Protein AF-A0A177KKI7-F1 (afdb_monomer_lite)

Sequence (268 aa):
MSSSSSKGTLKNPQLTYSTEEAAVIDWLWVAKEAAGGIIGAVAGEVFLTIAKSALGQNINYKALLKDAVDDICARVGKMLKDEFIREYVADADTARNNLLTYMDSKKLDKLTLTEDAASYIVGRLKSVSETQEGLGGFMVAANIHLTSLKLMIEHNADFTKTLERNCLEYADWGEEQANKMVERVKTSVSPCTGGCRTIRDMGEVCSYSFTFDYGKDRRRFSTGSRNEMKRECDEARAIYYNDRVNPAEKLRDEIIHICNLWRSFNTV

Organism: NCBI:txid29332

Structure (mmCIF, N/CA/C/O backbone):
data_AF-A0A177KKI7-F1
#
_entry.id   AF-A0A177KKI7-F1
#
loop_
_atom_site.group_PDB
_atom_site.id
_atom_site.type_symbol
_atom_site.label_atom_id
_atom_site.label_alt_id
_atom_site.label_comp_id
_atom_site.label_asym_id
_atom_site.label_entity_id
_atom_site.label_seq_id
_atom_site.pdbx_PDB_ins_code
_atom_site.Cartn_x
_atom_site.Cartn_y
_atom_site.Cartn_z
_atom_site.occupancy
_atom_site.B_iso_or_equiv
_atom_site.auth_seq_id
_atom_site.auth_comp_id
_atom_site.auth_asym_id
_atom_site.auth_atom_id
_atom_site.pdbx_PDB_model_num
ATOM 1 N N . MET A 1 1 ? -68.356 -3.999 11.203 1.00 34.59 1 MET A N 1
ATOM 2 C CA . MET A 1 1 ? -68.078 -4.763 9.969 1.00 34.59 1 MET A CA 1
ATOM 3 C C . MET A 1 1 ? -67.989 -3.762 8.826 1.00 34.59 1 MET A C 1
ATOM 5 O O . MET A 1 1 ? -68.974 -3.101 8.549 1.00 34.59 1 MET A O 1
ATOM 9 N N . SER A 1 2 ? -66.763 -3.381 8.455 1.00 28.38 2 SER A N 1
ATOM 10 C CA . SER A 1 2 ? -66.120 -3.757 7.173 1.00 28.38 2 SER A CA 1
ATOM 11 C C . SER A 1 2 ? -66.462 -2.738 6.077 1.00 28.38 2 SER A C 1
ATOM 13 O O . SER A 1 2 ? -67.575 -2.721 5.577 1.00 28.38 2 SER A O 1
ATOM 15 N N . SER A 1 3 ? -65.572 -1.805 5.732 1.00 26.53 3 SER A N 1
ATOM 16 C CA . SER A 1 3 ? -64.631 -1.888 4.585 1.00 26.53 3 SER A CA 1
ATOM 17 C C . SER A 1 3 ? -64.856 -0.619 3.736 1.00 26.53 3 SER A C 1
ATOM 19 O O . SER A 1 3 ? -65.962 -0.096 3.749 1.00 26.53 3 SER A O 1
ATOM 21 N N . SER A 1 4 ? -63.942 -0.016 2.984 1.00 27.30 4 SER A N 1
ATOM 22 C CA . SER A 1 4 ? -62.493 -0.118 2.786 1.00 27.30 4 SER A CA 1
ATOM 23 C C . SER A 1 4 ? -62.141 1.034 1.831 1.00 27.30 4 SER A C 1
ATOM 25 O O . SER A 1 4 ? -62.764 1.140 0.776 1.00 27.30 4 SER A O 1
ATOM 27 N N . SER A 1 5 ? -61.164 1.885 2.161 1.00 28.20 5 SER A N 1
ATOM 28 C CA . SER A 1 5 ? -60.610 2.866 1.216 1.00 28.20 5 SER A CA 1
ATOM 29 C C . SER A 1 5 ? -59.449 2.237 0.441 1.00 28.20 5 SER A C 1
ATOM 31 O O . SER A 1 5 ? -58.456 1.844 1.054 1.00 28.20 5 SER A O 1
ATOM 33 N N . SER A 1 6 ? -59.529 2.175 -0.888 1.00 28.50 6 SER A N 1
ATOM 34 C CA . SER A 1 6 ? -58.395 1.819 -1.746 1.00 28.50 6 SER A CA 1
ATOM 35 C C . SER A 1 6 ? -57.538 3.059 -2.026 1.00 28.50 6 SER A C 1
ATOM 37 O O . SER A 1 6 ? -57.957 3.952 -2.764 1.00 28.50 6 SER A O 1
ATOM 39 N N . LYS A 1 7 ? -56.331 3.115 -1.455 1.00 32.88 7 LYS A N 1
ATOM 40 C CA . LYS A 1 7 ? -55.253 4.013 -1.894 1.00 32.88 7 LYS A CA 1
ATOM 41 C C . LYS A 1 7 ? -54.234 3.207 -2.693 1.00 32.88 7 LYS A C 1
ATOM 43 O O . LYS A 1 7 ? -53.878 2.098 -2.304 1.00 32.88 7 LYS A O 1
ATOM 48 N N . GLY A 1 8 ? -53.816 3.778 -3.820 1.00 29.78 8 GLY A N 1
ATOM 49 C CA . GLY A 1 8 ? -52.902 3.177 -4.782 1.00 29.78 8 GLY A CA 1
ATOM 50 C C . GLY A 1 8 ? -51.527 2.863 -4.199 1.00 29.78 8 GLY A C 1
ATOM 51 O O . GLY A 1 8 ? -50.965 3.633 -3.423 1.00 29.78 8 GLY A O 1
ATOM 52 N N . THR A 1 9 ? -50.991 1.720 -4.613 1.00 27.69 9 THR A N 1
ATOM 53 C CA . THR A 1 9 ? -49.635 1.271 -4.307 1.00 27.69 9 THR A CA 1
ATOM 54 C C . THR A 1 9 ? -48.736 1.603 -5.496 1.00 27.69 9 THR A C 1
ATOM 56 O O . THR A 1 9 ? -48.922 1.078 -6.595 1.00 27.69 9 THR A O 1
ATOM 59 N N . LEU A 1 10 ? -47.770 2.497 -5.278 1.00 28.02 10 LEU A N 1
ATOM 60 C CA . LEU A 1 10 ? -46.642 2.723 -6.178 1.00 28.02 10 LEU A CA 1
ATOM 61 C C . LEU A 1 10 ? -45.791 1.446 -6.231 1.00 28.02 10 LEU A C 1
ATOM 63 O O . LEU A 1 10 ? -45.403 0.906 -5.196 1.00 28.02 10 LEU A O 1
ATOM 67 N N . LYS A 1 11 ? -45.531 0.948 -7.443 1.00 29.95 11 LYS A N 1
ATOM 68 C CA . LYS A 1 11 ? -44.638 -0.188 -7.690 1.00 29.95 11 LYS A CA 1
ATOM 69 C C . LYS A 1 11 ? -43.195 0.234 -7.400 1.00 29.95 11 LYS A C 1
ATOM 71 O O . LYS A 1 11 ? -42.681 1.139 -8.049 1.00 29.95 11 LYS A O 1
ATOM 76 N N . ASN A 1 12 ? -42.561 -0.446 -6.449 1.00 28.19 12 ASN A N 1
ATOM 77 C CA . ASN A 1 12 ? -41.119 -0.388 -6.218 1.00 28.19 12 ASN A CA 1
ATOM 78 C C . ASN A 1 12 ? -40.373 -0.906 -7.467 1.00 28.19 12 ASN A C 1
ATOM 80 O O . ASN A 1 12 ? -40.750 -1.969 -7.973 1.00 28.19 12 ASN A O 1
ATOM 84 N N . PRO A 1 13 ? -39.324 -0.226 -7.961 1.00 30.31 13 PRO A N 1
ATOM 85 C CA . PRO A 1 13 ? -38.459 -0.791 -8.983 1.00 30.31 13 PRO A CA 1
ATOM 86 C C . PRO A 1 13 ? -37.584 -1.879 -8.352 1.00 30.31 13 PRO A C 1
ATOM 88 O O . PRO A 1 13 ? -36.817 -1.620 -7.428 1.00 30.31 13 PRO A O 1
ATOM 91 N N . GLN A 1 14 ? -37.722 -3.113 -8.840 1.00 26.55 14 GLN A N 1
ATOM 92 C CA . GLN A 1 14 ? -36.783 -4.184 -8.527 1.00 26.55 14 GLN A CA 1
ATOM 93 C C . GLN A 1 14 ? -35.436 -3.867 -9.181 1.00 26.55 14 GLN A C 1
ATOM 95 O O . GLN A 1 14 ? -35.359 -3.727 -10.401 1.00 26.55 14 GLN A O 1
ATOM 100 N N . LEU A 1 15 ? -34.384 -3.765 -8.364 1.00 27.11 15 LEU A N 1
ATOM 101 C CA . LEU A 1 15 ? -33.003 -3.823 -8.828 1.00 27.11 15 LEU A CA 1
ATOM 102 C C . LEU A 1 15 ? -32.777 -5.199 -9.469 1.00 27.11 15 LEU A C 1
ATOM 104 O O . LEU A 1 15 ? -32.735 -6.220 -8.784 1.00 27.11 15 LEU A O 1
ATOM 108 N N . THR A 1 16 ? -32.649 -5.229 -10.789 1.00 26.77 16 THR A N 1
ATOM 109 C CA . THR A 1 16 ? -32.125 -6.382 -11.516 1.00 26.77 16 THR A CA 1
ATOM 110 C C . THR A 1 16 ? -30.608 -6.387 -11.365 1.00 26.77 16 THR A C 1
ATOM 112 O O . THR A 1 16 ? -29.933 -5.561 -11.977 1.00 26.77 16 THR A O 1
ATOM 115 N N . TYR A 1 17 ? -30.074 -7.302 -10.555 1.00 29.88 17 TYR A N 1
ATOM 116 C CA . TYR A 1 17 ? -28.645 -7.608 -10.552 1.00 29.88 17 TYR A CA 1
ATOM 117 C C . TYR A 1 17 ? -28.303 -8.309 -11.871 1.00 29.88 17 TYR A C 1
ATOM 119 O O . TYR A 1 17 ? -28.796 -9.405 -12.147 1.00 29.88 17 TYR A O 1
ATOM 127 N N . SER A 1 18 ? -27.506 -7.650 -12.714 1.00 31.11 18 SER A N 1
ATOM 128 C CA . SER A 1 18 ? -26.847 -8.309 -13.839 1.00 31.11 18 SER A CA 1
ATOM 129 C C . SER A 1 18 ? -25.864 -9.337 -13.292 1.00 31.11 18 SER A C 1
ATOM 131 O O . SER A 1 18 ? -25.203 -9.078 -12.293 1.00 31.11 18 SER A O 1
ATOM 133 N N . THR A 1 19 ? -25.769 -10.489 -13.945 1.00 37.44 19 THR A N 1
ATOM 134 C CA . THR A 1 19 ? -24.827 -11.570 -13.633 1.00 37.44 19 THR A CA 1
ATOM 135 C C . THR A 1 19 ? -23.382 -11.059 -13.634 1.00 37.44 19 THR A C 1
ATOM 137 O O . THR A 1 19 ? -22.779 -10.927 -14.698 1.00 37.44 19 THR A O 1
ATOM 140 N N . GLU A 1 20 ? -22.863 -10.734 -12.449 1.00 41.53 20 GLU A N 1
ATOM 141 C CA . GLU A 1 20 ? -21.480 -10.322 -12.202 1.00 41.53 20 GLU A CA 1
ATOM 142 C C . GLU A 1 20 ? -20.529 -11.517 -12.373 1.00 41.53 20 GLU A C 1
ATOM 144 O O . GLU A 1 20 ? -20.776 -12.606 -11.847 1.00 41.53 20 GLU A O 1
ATOM 149 N N . GLU A 1 21 ? -19.418 -11.311 -13.089 1.00 39.44 21 GLU A N 1
ATOM 150 C CA . GLU A 1 21 ? -18.199 -12.090 -12.854 1.00 39.44 21 GLU A CA 1
ATOM 151 C C . GLU A 1 21 ? -17.911 -12.053 -11.350 1.00 39.44 21 GLU A C 1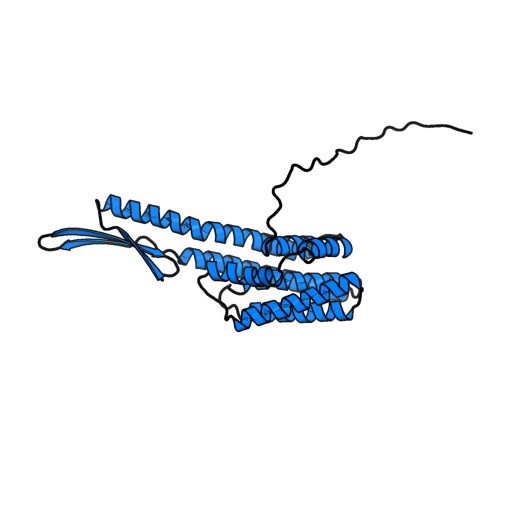
ATOM 153 O O . GLU A 1 21 ? -17.896 -10.975 -10.756 1.00 39.44 21 GLU A O 1
ATOM 158 N N . ALA A 1 22 ? -17.725 -13.215 -10.718 1.00 49.22 22 ALA A N 1
ATOM 159 C CA . ALA A 1 22 ? -17.419 -13.274 -9.294 1.00 49.22 22 ALA A CA 1
ATOM 160 C C . ALA A 1 22 ? -16.207 -12.373 -9.003 1.00 49.22 22 ALA A C 1
ATOM 162 O O . ALA A 1 22 ? -15.122 -12.611 -9.537 1.00 49.22 22 ALA A O 1
ATOM 163 N N . ALA A 1 23 ? -16.407 -11.327 -8.197 1.00 55.62 23 ALA A N 1
ATOM 164 C CA . ALA A 1 23 ? -15.351 -10.384 -7.857 1.00 55.62 23 ALA A CA 1
ATOM 165 C C . ALA A 1 23 ? -14.143 -11.142 -7.284 1.00 55.62 23 ALA A C 1
ATOM 167 O O . ALA A 1 23 ? -14.281 -11.943 -6.356 1.00 55.62 23 ALA A O 1
ATOM 168 N N . VAL A 1 24 ? -12.956 -10.909 -7.849 1.00 66.50 24 VAL A N 1
ATOM 169 C CA . VAL A 1 24 ? -11.704 -11.431 -7.293 1.00 66.50 24 VAL A CA 1
ATOM 170 C C . VAL A 1 24 ? -11.474 -10.734 -5.955 1.00 66.50 24 VAL A C 1
ATOM 172 O O . VAL A 1 24 ? -11.333 -9.515 -5.910 1.00 66.50 24 VAL A O 1
ATOM 175 N N . ILE A 1 25 ? -11.466 -11.502 -4.865 1.00 73.69 25 ILE A N 1
ATOM 176 C CA . ILE A 1 25 ? -11.231 -10.963 -3.524 1.00 73.69 25 ILE A CA 1
ATOM 177 C C . ILE A 1 25 ? -9.722 -10.856 -3.304 1.00 73.69 25 ILE A C 1
ATOM 179 O O . ILE A 1 25 ? -9.053 -11.857 -3.044 1.00 73.69 25 ILE A O 1
ATOM 183 N N . ASP A 1 26 ? -9.199 -9.637 -3.411 1.00 84.50 26 ASP A N 1
ATOM 184 C CA . ASP A 1 26 ? -7.813 -9.285 -3.100 1.00 84.50 26 ASP A CA 1
ATOM 185 C C . ASP A 1 26 ? -7.721 -8.329 -1.893 1.00 84.50 26 ASP A C 1
ATOM 187 O O . ASP A 1 26 ? -8.725 -7.925 -1.296 1.00 84.50 26 ASP A O 1
ATOM 191 N N . TRP A 1 27 ? -6.494 -7.987 -1.489 1.00 87.00 27 TRP A N 1
ATOM 192 C CA . TRP A 1 27 ? -6.256 -7.125 -0.328 1.00 87.00 27 TRP A CA 1
ATOM 193 C C . TRP A 1 27 ? -6.810 -5.705 -0.508 1.00 87.00 27 TRP A C 1
ATOM 195 O O . TRP A 1 27 ? -7.213 -5.075 0.473 1.00 87.00 27 TRP A O 1
ATOM 205 N N . LEU A 1 28 ? -6.840 -5.203 -1.744 1.00 88.69 28 LEU A N 1
ATOM 206 C CA . LEU A 1 28 ? -7.274 -3.851 -2.068 1.00 88.69 28 LEU A CA 1
ATOM 207 C C . LEU A 1 28 ? -8.797 -3.750 -2.001 1.00 88.69 28 LEU A C 1
ATOM 209 O O . LEU A 1 28 ? -9.324 -2.795 -1.431 1.00 88.69 28 LEU A O 1
ATOM 213 N N . TRP A 1 29 ? -9.493 -4.771 -2.503 1.00 85.31 29 TRP A N 1
ATOM 214 C CA . TRP A 1 29 ? -10.932 -4.922 -2.333 1.00 85.31 29 TRP A CA 1
ATOM 215 C C . TRP A 1 29 ? -11.305 -4.932 -0.846 1.00 85.31 29 TRP A C 1
ATOM 217 O O . TRP A 1 29 ? -12.132 -4.127 -0.419 1.00 85.31 29 TRP A O 1
ATOM 227 N N . VAL A 1 30 ? -10.624 -5.744 -0.023 1.00 80.31 30 VAL A N 1
ATOM 228 C CA . VAL A 1 30 ? -10.872 -5.783 1.433 1.00 80.31 30 VAL A CA 1
ATOM 229 C C . VAL A 1 30 ? -10.646 -4.412 2.079 1.00 80.31 30 VAL A C 1
ATOM 231 O O . VAL A 1 30 ? -11.454 -3.978 2.902 1.00 80.31 30 VAL A O 1
ATOM 234 N N . ALA A 1 31 ? -9.574 -3.708 1.706 1.00 85.62 31 ALA A N 1
ATOM 235 C CA . ALA A 1 31 ? -9.272 -2.383 2.243 1.00 85.62 31 ALA A CA 1
ATOM 236 C C . ALA A 1 31 ? -10.330 -1.330 1.860 1.00 85.62 31 ALA A C 1
ATOM 238 O O . ALA A 1 31 ? -10.675 -0.482 2.684 1.00 85.62 31 ALA A O 1
ATOM 239 N N . LYS A 1 32 ? -10.867 -1.394 0.637 1.00 84.69 32 LYS A N 1
ATOM 240 C CA . LYS A 1 32 ? -11.910 -0.487 0.137 1.00 84.69 32 LYS A CA 1
ATOM 241 C C . LYS A 1 32 ? -13.247 -0.698 0.838 1.00 84.69 32 LYS A C 1
ATOM 243 O O . LYS A 1 32 ? -13.848 0.268 1.305 1.00 84.69 32 LYS A O 1
ATOM 248 N N . GLU A 1 33 ? -13.668 -1.950 0.970 1.00 80.81 33 GLU A N 1
ATOM 249 C CA . GLU A 1 33 ? -14.901 -2.312 1.672 1.00 80.81 33 GLU A CA 1
ATOM 250 C C . GLU A 1 33 ? -14.842 -1.923 3.155 1.00 80.81 33 GLU A C 1
ATOM 252 O O . GLU A 1 33 ? -15.785 -1.340 3.697 1.00 80.81 33 GLU A O 1
ATOM 257 N N . ALA A 1 34 ? -13.701 -2.167 3.810 1.00 80.81 34 ALA A N 1
ATOM 258 C CA . ALA A 1 34 ? -13.495 -1.756 5.194 1.00 80.81 34 ALA A CA 1
ATOM 259 C C . ALA A 1 34 ? -13.562 -0.227 5.354 1.00 80.81 34 ALA A C 1
ATOM 261 O O . ALA A 1 34 ? -14.260 0.265 6.243 1.00 80.81 34 ALA A O 1
ATOM 262 N N . ALA A 1 35 ? -12.907 0.527 4.467 1.00 86.06 35 ALA A N 1
ATOM 263 C CA . ALA A 1 35 ? -12.927 1.988 4.490 1.00 86.06 35 ALA A CA 1
ATOM 264 C C . ALA A 1 35 ? -14.335 2.564 4.278 1.00 86.06 35 ALA A C 1
ATOM 266 O O . ALA A 1 35 ? -14.735 3.477 5.001 1.00 86.06 35 ALA A O 1
ATOM 267 N N . GLY A 1 36 ? -15.111 1.997 3.346 1.00 81.19 36 GLY A N 1
ATOM 268 C CA . GLY A 1 36 ? -16.516 2.358 3.138 1.00 81.19 36 GLY A CA 1
ATOM 269 C C . GLY A 1 36 ? -17.378 2.100 4.378 1.00 81.19 36 GLY A C 1
ATOM 270 O O . GLY A 1 36 ? -18.206 2.931 4.752 1.00 81.19 36 GLY A O 1
ATOM 271 N N . GLY A 1 37 ? -17.140 0.985 5.070 1.00 77.38 37 GLY A N 1
ATOM 272 C CA . GLY A 1 37 ? -17.842 0.661 6.310 1.00 77.38 37 GLY A CA 1
ATOM 273 C C . GLY A 1 37 ? -17.484 1.572 7.494 1.00 77.38 37 GLY A C 1
ATOM 274 O O . GLY A 1 37 ? -18.357 1.865 8.306 1.00 77.38 37 GLY A O 1
ATOM 275 N N . ILE A 1 38 ? -16.245 2.071 7.581 1.00 81.38 38 ILE A N 1
ATOM 276 C CA . ILE A 1 38 ? -15.815 3.011 8.637 1.00 81.38 38 ILE A CA 1
ATOM 277 C C . ILE A 1 38 ? -16.574 4.349 8.548 1.00 81.38 38 ILE A C 1
ATOM 279 O O . ILE A 1 38 ? -16.938 4.919 9.584 1.00 81.38 38 ILE A O 1
ATOM 283 N N . ILE A 1 39 ? -16.826 4.841 7.328 1.00 77.25 39 ILE A N 1
ATOM 284 C CA . ILE A 1 39 ? -17.495 6.134 7.084 1.00 77.25 39 ILE A CA 1
ATOM 285 C C . ILE A 1 39 ? -19.020 6.046 7.029 1.00 77.25 39 ILE A C 1
ATOM 287 O O . ILE A 1 39 ? -19.706 7.056 7.166 1.00 77.25 39 ILE A O 1
ATOM 291 N N . GLY A 1 40 ? -19.566 4.852 6.799 1.00 69.19 40 GLY A N 1
ATOM 292 C CA . GLY A 1 40 ? -21.004 4.655 6.723 1.00 69.19 40 GLY A CA 1
ATOM 293 C C . GLY A 1 40 ? -21.697 4.981 8.049 1.00 69.19 40 GLY A C 1
ATOM 294 O O . GLY A 1 40 ? -21.213 4.648 9.130 1.00 69.19 40 GLY A O 1
ATOM 295 N N . ALA A 1 41 ? -22.897 5.564 7.969 1.00 52.50 41 ALA A N 1
ATOM 296 C CA . ALA A 1 41 ? -23.788 5.767 9.119 1.00 52.50 41 ALA A CA 1
ATOM 297 C C . ALA A 1 41 ? -24.363 4.451 9.681 1.00 52.50 41 ALA A C 1
ATOM 299 O O . ALA A 1 41 ? -25.139 4.457 10.638 1.00 52.50 41 ALA A O 1
ATOM 300 N N . VAL A 1 42 ? -24.030 3.314 9.065 1.00 47.91 42 VAL A N 1
ATOM 301 C CA . VAL A 1 42 ? -24.578 2.026 9.454 1.00 47.91 42 VAL A CA 1
ATOM 302 C C . VAL A 1 42 ? -23.755 1.480 10.611 1.00 47.91 42 VAL A C 1
ATOM 304 O O . VAL A 1 42 ? -22.608 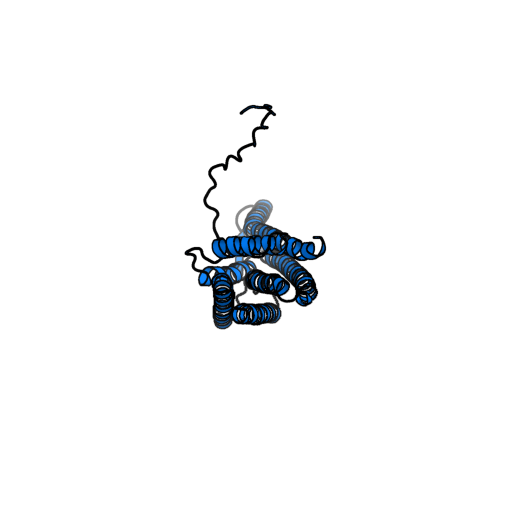1.074 10.435 1.00 47.91 42 VAL A O 1
ATOM 307 N N . ALA A 1 43 ? -24.371 1.535 11.796 1.00 43.69 43 ALA A N 1
ATOM 308 C CA . ALA A 1 43 ? -23.915 0.961 13.058 1.00 43.69 43 ALA A CA 1
ATOM 309 C C . ALA A 1 43 ? -23.237 -0.399 12.859 1.00 43.69 43 ALA A C 1
ATOM 311 O O . ALA A 1 43 ? -23.582 -1.121 11.918 1.00 43.69 43 ALA A O 1
ATOM 312 N N . GLY A 1 44 ? -22.307 -0.747 13.756 1.00 43.09 44 GLY A N 1
ATOM 313 C CA . GLY A 1 44 ? -21.336 -1.828 13.614 1.00 43.09 44 GLY A CA 1
ATOM 314 C C . GLY A 1 44 ? -21.816 -3.106 12.920 1.00 43.09 44 GLY A C 1
ATOM 315 O O . GLY A 1 44 ? -21.019 -3.718 12.241 1.00 43.09 44 GLY A O 1
ATOM 316 N N . GLU A 1 45 ? -23.085 -3.514 12.970 1.00 43.53 45 GLU A N 1
ATOM 317 C CA . GLU A 1 45 ? -23.623 -4.716 12.310 1.00 43.53 45 GLU A CA 1
ATOM 318 C C . GLU A 1 45 ? -23.435 -4.832 10.783 1.00 43.53 45 GLU A C 1
ATOM 320 O O . GLU A 1 45 ? -23.126 -5.930 10.313 1.00 43.53 45 GLU A O 1
ATOM 325 N N . VAL A 1 46 ? -23.564 -3.763 9.986 1.00 43.47 46 VAL A N 1
ATOM 326 C CA . VAL A 1 46 ? -23.311 -3.867 8.526 1.00 43.47 46 VAL A CA 1
ATOM 327 C C . VAL A 1 46 ? -21.822 -3.879 8.228 1.00 43.47 46 VAL A C 1
ATOM 329 O O . VAL A 1 46 ? -21.383 -4.686 7.411 1.00 43.47 46 VAL A O 1
ATOM 332 N N . PHE A 1 47 ? -21.031 -3.099 8.968 1.00 49.22 47 PHE A N 1
ATOM 333 C CA . PHE A 1 47 ? -19.580 -3.239 8.956 1.00 49.22 47 PHE A CA 1
ATOM 334 C C . PHE A 1 47 ? -19.165 -4.663 9.359 1.00 49.22 47 PHE A C 1
ATOM 336 O O . PHE A 1 47 ? -18.342 -5.261 8.691 1.00 49.22 47 PHE A O 1
ATOM 343 N N . LEU A 1 48 ? -19.768 -5.252 10.392 1.00 52.66 48 LEU A N 1
ATOM 344 C CA . LEU A 1 48 ? -19.507 -6.618 10.855 1.00 52.66 48 LEU A CA 1
ATOM 345 C C . LEU A 1 48 ? -19.950 -7.655 9.817 1.00 52.66 48 LEU A C 1
ATOM 347 O O . LEU A 1 48 ? -19.358 -8.724 9.749 1.00 52.66 48 LEU A O 1
ATOM 351 N N . THR A 1 49 ? -20.959 -7.356 8.998 1.00 53.44 49 THR A N 1
ATOM 352 C CA . THR A 1 49 ? -21.417 -8.224 7.903 1.00 53.44 49 THR A CA 1
ATOM 353 C C . THR A 1 49 ? -20.479 -8.144 6.705 1.00 53.44 49 THR A C 1
ATOM 355 O O . THR A 1 49 ? -20.108 -9.182 6.169 1.00 53.44 49 THR A O 1
ATOM 358 N N . ILE A 1 50 ? -20.024 -6.947 6.330 1.00 51.72 50 ILE A N 1
ATOM 359 C CA . ILE A 1 50 ? -19.010 -6.740 5.289 1.00 51.72 50 ILE A CA 1
ATOM 360 C C . ILE A 1 50 ? -17.675 -7.310 5.759 1.00 51.72 50 ILE A C 1
ATOM 362 O O . ILE A 1 50 ? -17.072 -8.090 5.045 1.00 51.72 50 ILE A O 1
ATOM 366 N N . ALA A 1 51 ? -17.260 -7.046 6.994 1.00 52.81 51 ALA A N 1
ATOM 367 C CA . ALA A 1 51 ? -16.078 -7.617 7.619 1.00 52.81 51 ALA A CA 1
ATOM 368 C C . ALA A 1 51 ? -16.207 -9.132 7.797 1.00 52.81 51 ALA A C 1
ATOM 370 O O . ALA A 1 51 ? -15.234 -9.817 7.574 1.00 52.81 51 ALA A O 1
ATOM 371 N N . LYS A 1 52 ? -17.362 -9.729 8.105 1.00 58.00 52 LYS A N 1
ATOM 372 C CA . LYS A 1 52 ? -17.513 -11.201 8.061 1.00 58.00 52 LYS A CA 1
ATOM 373 C C . LYS A 1 52 ? -17.551 -11.742 6.633 1.00 58.00 52 LYS A C 1
ATOM 375 O O . LYS A 1 52 ? -17.040 -12.825 6.389 1.00 58.00 52 LYS A O 1
ATOM 380 N N . SER A 1 53 ? -18.094 -10.997 5.679 1.00 57.28 53 SER A N 1
ATOM 381 C CA . SER A 1 53 ? -18.102 -11.360 4.258 1.00 57.28 53 SER A CA 1
ATOM 382 C C . SER A 1 53 ? -16.743 -11.149 3.586 1.00 57.28 53 SER A C 1
ATOM 384 O O . SER A 1 53 ? -16.476 -11.783 2.578 1.00 57.28 53 SER A O 1
ATOM 386 N N . ALA A 1 54 ? -15.884 -10.286 4.126 1.00 54.00 54 ALA A N 1
ATOM 387 C CA . ALA A 1 54 ? -14.571 -9.919 3.600 1.00 54.00 54 ALA A CA 1
ATOM 388 C C . ALA A 1 54 ? -13.424 -10.492 4.435 1.00 54.00 54 ALA A C 1
ATOM 390 O O . ALA A 1 54 ? -12.328 -10.638 3.905 1.00 54.00 54 ALA A O 1
ATOM 391 N N . LEU A 1 55 ? -13.669 -10.835 5.710 1.00 55.00 55 LEU A N 1
ATOM 392 C CA . LEU A 1 55 ? -12.757 -11.475 6.676 1.00 55.00 55 LEU A CA 1
ATOM 393 C C . LEU A 1 55 ? -13.146 -12.921 7.032 1.00 55.00 55 LEU A C 1
ATOM 395 O O . LEU A 1 55 ? -12.331 -13.611 7.628 1.00 55.00 55 LEU A O 1
ATOM 399 N N . GLY A 1 56 ? -14.352 -13.398 6.721 1.00 52.47 56 GLY A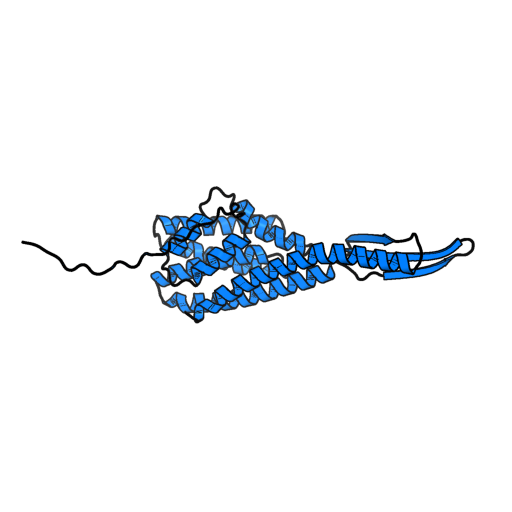 N 1
ATOM 400 C CA . GLY A 1 56 ? -14.859 -14.734 7.083 1.00 52.47 56 GLY A CA 1
ATOM 401 C C . GLY A 1 56 ? -15.143 -15.655 5.894 1.00 52.47 56 GLY A C 1
ATOM 402 O O . GLY A 1 56 ? -15.676 -16.747 6.087 1.00 52.47 56 GLY A O 1
ATOM 403 N N . GLN A 1 57 ? -14.781 -15.251 4.673 1.00 57.56 57 GLN A N 1
ATOM 404 C CA . GLN A 1 57 ? -14.763 -16.171 3.535 1.00 57.56 57 GLN A CA 1
ATOM 405 C C . GLN A 1 57 ? -13.705 -17.257 3.756 1.00 57.56 57 GLN A C 1
ATOM 407 O O . GLN A 1 57 ? -12.759 -17.077 4.526 1.00 57.56 57 GLN A O 1
ATOM 412 N N . ASN A 1 58 ? -13.820 -18.368 3.028 1.00 59.03 58 ASN A N 1
ATOM 413 C CA . ASN A 1 58 ? -12.840 -19.458 3.017 1.00 59.03 58 ASN A CA 1
ATOM 414 C C . ASN A 1 58 ? -11.564 -19.058 2.234 1.00 59.03 58 ASN A C 1
ATOM 416 O O . ASN A 1 58 ? -11.112 -19.761 1.334 1.00 59.03 58 ASN A O 1
ATOM 420 N N . ILE A 1 59 ? -11.032 -17.871 2.531 1.00 67.00 59 ILE A N 1
ATOM 421 C CA . ILE A 1 59 ? -9.865 -17.255 1.906 1.00 67.00 59 ILE A CA 1
ATOM 422 C C . ILE A 1 59 ? -8.682 -17.431 2.846 1.00 67.00 59 ILE A C 1
ATOM 424 O O . ILE A 1 59 ? -8.794 -17.331 4.070 1.00 67.00 59 ILE A O 1
ATOM 428 N N . ASN A 1 60 ? -7.512 -17.671 2.267 1.00 76.94 60 ASN A N 1
ATOM 429 C CA . ASN A 1 60 ? -6.273 -17.698 3.019 1.00 76.94 60 ASN A CA 1
ATOM 430 C C . ASN A 1 60 ? -5.858 -16.263 3.399 1.00 76.94 60 ASN A C 1
ATOM 432 O O . ASN A 1 60 ? -5.099 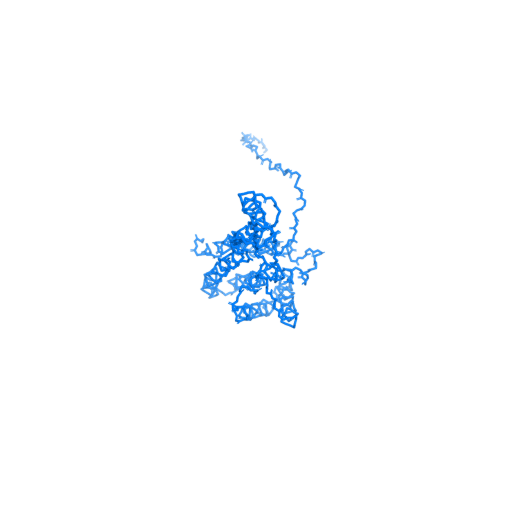-15.623 2.678 1.00 76.94 60 ASN A O 1
ATOM 436 N N . TYR A 1 61 ? -6.343 -15.750 4.538 1.00 77.50 61 TYR A N 1
ATOM 437 C CA . TYR A 1 61 ? -6.011 -14.393 5.009 1.00 77.50 61 TYR A CA 1
ATOM 438 C C . TYR A 1 61 ? -4.521 -14.161 5.194 1.00 77.50 61 TYR A C 1
ATOM 440 O O . TYR A 1 61 ? -4.045 -13.059 4.954 1.00 77.50 61 TYR A O 1
ATOM 448 N N . LYS A 1 62 ? -3.770 -15.191 5.587 1.00 85.38 62 LYS A N 1
ATOM 449 C CA . LYS A 1 62 ? -2.314 -15.079 5.695 1.00 85.38 62 LYS A CA 1
ATOM 450 C C . LYS A 1 62 ? -1.672 -14.838 4.332 1.00 85.38 62 LYS A C 1
ATOM 452 O O . LYS A 1 62 ? -0.735 -14.052 4.254 1.00 85.38 62 LYS A O 1
ATOM 457 N N . ALA A 1 63 ? -2.194 -15.473 3.279 1.00 86.62 63 ALA A N 1
ATOM 458 C CA . ALA A 1 63 ? -1.788 -15.176 1.909 1.00 86.62 63 ALA A CA 1
ATOM 459 C C . ALA A 1 63 ? -2.188 -13.749 1.521 1.00 86.62 63 ALA A C 1
ATOM 461 O O . ALA A 1 63 ? -1.315 -12.996 1.134 1.00 86.62 63 ALA A O 1
ATOM 462 N N . LEU A 1 64 ? -3.433 -13.326 1.766 1.00 86.44 64 LEU A N 1
ATOM 463 C CA . LEU A 1 64 ? -3.886 -11.960 1.459 1.00 86.44 64 LEU A CA 1
ATOM 464 C C . LEU A 1 64 ? -3.034 -10.877 2.142 1.00 86.44 64 LEU A C 1
ATOM 466 O O . LEU A 1 64 ? -2.662 -9.886 1.517 1.00 86.44 64 LEU A O 1
ATOM 470 N N . LEU A 1 65 ? -2.699 -11.067 3.422 1.00 87.75 65 LEU A N 1
ATOM 471 C CA . LEU A 1 65 ? -1.823 -10.164 4.171 1.00 87.75 65 LEU A CA 1
ATOM 472 C C . LEU A 1 65 ? -0.425 -10.113 3.545 1.00 87.75 65 LEU A C 1
ATOM 474 O O . LEU A 1 65 ? 0.136 -9.033 3.366 1.00 87.75 65 LEU A O 1
ATOM 478 N N . LYS A 1 66 ? 0.132 -11.271 3.178 1.00 92.88 66 LYS A N 1
ATOM 479 C CA . LYS A 1 66 ? 1.422 -11.338 2.490 1.00 92.88 66 LYS A CA 1
ATOM 480 C C . LYS A 1 66 ? 1.361 -10.654 1.120 1.00 92.88 66 LYS A C 1
ATOM 482 O O . LYS A 1 66 ? 2.237 -9.849 0.817 1.00 92.88 66 LYS A O 1
ATOM 487 N N . ASP A 1 67 ? 0.317 -10.922 0.344 1.00 91.62 67 ASP A N 1
ATOM 488 C CA . ASP A 1 67 ? 0.104 -10.389 -1.002 1.00 91.62 67 ASP A CA 1
ATOM 489 C C . ASP A 1 67 ? 0.037 -8.858 -0.991 1.00 91.62 67 ASP A C 1
ATOM 491 O O . ASP A 1 67 ? 0.575 -8.217 -1.889 1.00 91.62 67 ASP A O 1
ATOM 495 N N . ALA A 1 68 ? -0.536 -8.257 0.058 1.00 92.12 68 ALA A N 1
ATOM 496 C CA . ALA A 1 68 ? -0.559 -6.805 0.226 1.00 92.12 68 ALA A CA 1
ATOM 497 C C . ALA A 1 68 ? 0.853 -6.193 0.287 1.00 92.12 68 ALA A C 1
ATOM 499 O O . ALA A 1 68 ? 1.107 -5.128 -0.276 1.00 92.12 68 ALA A O 1
ATOM 500 N N . VAL A 1 69 ? 1.792 -6.862 0.958 1.00 92.88 69 VAL A N 1
ATOM 501 C CA . VAL A 1 69 ? 3.196 -6.428 1.016 1.00 92.88 69 VAL A CA 1
ATOM 502 C C . VAL A 1 69 ? 3.913 -6.754 -0.295 1.00 92.88 69 VAL A C 1
ATOM 504 O O . VAL A 1 69 ? 4.582 -5.892 -0.867 1.00 92.88 69 VAL A O 1
ATOM 507 N N . ASP A 1 70 ? 3.749 -7.981 -0.790 1.00 93.44 70 ASP A N 1
ATOM 508 C CA . ASP A 1 70 ? 4.426 -8.476 -1.989 1.00 93.44 70 ASP A CA 1
ATOM 509 C C . ASP A 1 70 ? 4.076 -7.658 -3.241 1.00 93.44 70 ASP A C 1
ATOM 511 O O . ASP A 1 70 ? 4.971 -7.362 -4.034 1.00 93.44 70 ASP A O 1
ATOM 515 N N . ASP A 1 71 ? 2.812 -7.257 -3.415 1.00 92.88 71 ASP A N 1
ATOM 516 C CA . ASP A 1 71 ? 2.352 -6.466 -4.564 1.00 92.88 71 ASP A CA 1
ATOM 517 C C . ASP A 1 71 ? 3.089 -5.120 -4.640 1.00 92.88 71 ASP A C 1
ATOM 519 O O . ASP A 1 71 ? 3.627 -4.742 -5.687 1.00 92.88 71 ASP A O 1
ATOM 523 N N . ILE A 1 72 ? 3.225 -4.423 -3.506 1.00 93.44 72 ILE A N 1
ATOM 524 C CA . ILE A 1 72 ? 3.984 -3.171 -3.460 1.00 93.44 72 ILE A CA 1
ATOM 525 C C . ILE A 1 72 ? 5.476 -3.432 -3.670 1.00 93.44 72 ILE A C 1
ATOM 527 O O . ILE A 1 72 ? 6.093 -2.777 -4.515 1.00 93.44 72 ILE A O 1
ATOM 531 N N . CYS A 1 73 ? 6.054 -4.410 -2.967 1.00 91.94 73 CYS A N 1
ATOM 532 C CA . CYS A 1 73 ? 7.457 -4.809 -3.105 1.00 91.94 73 CYS A CA 1
ATOM 533 C C . CYS A 1 73 ? 7.850 -5.107 -4.565 1.00 91.94 73 CYS A C 1
ATOM 535 O O . CYS A 1 73 ? 8.853 -4.584 -5.070 1.00 91.94 73 CYS A O 1
ATOM 537 N N . ALA A 1 74 ? 7.031 -5.887 -5.274 1.00 90.44 74 ALA A N 1
ATOM 538 C CA . ALA A 1 74 ? 7.245 -6.257 -6.671 1.00 90.44 74 ALA A CA 1
ATOM 539 C C . ALA A 1 74 ? 7.250 -5.041 -7.613 1.00 90.44 74 ALA A C 1
ATOM 541 O O . ALA A 1 74 ? 8.009 -4.994 -8.590 1.00 90.44 74 ALA A O 1
ATOM 542 N N . ARG A 1 75 ? 6.436 -4.025 -7.315 1.00 90.38 75 ARG A N 1
ATOM 543 C CA . ARG A 1 75 ? 6.387 -2.776 -8.089 1.00 90.38 75 ARG A CA 1
ATOM 544 C C . ARG A 1 75 ? 7.613 -1.919 -7.843 1.00 90.38 75 ARG A C 1
ATOM 546 O O . ARG A 1 75 ? 8.231 -1.471 -8.802 1.00 90.38 75 ARG A O 1
ATOM 553 N N . VAL A 1 76 ? 7.992 -1.729 -6.579 1.00 90.25 76 VAL A N 1
ATOM 554 C CA . VAL A 1 76 ? 9.098 -0.831 -6.205 1.00 90.25 76 VAL A CA 1
ATOM 555 C C . VAL A 1 76 ? 10.492 -1.455 -6.338 1.00 90.25 76 VAL A C 1
ATOM 557 O O . VAL A 1 76 ? 11.502 -0.775 -6.107 1.00 90.25 76 VAL A O 1
ATOM 560 N N . GLY A 1 77 ? 10.557 -2.744 -6.693 1.00 84.94 77 GLY A N 1
ATOM 561 C CA . GLY A 1 77 ? 11.794 -3.502 -6.881 1.00 84.94 77 GLY A CA 1
ATOM 562 C C . GLY A 1 77 ? 12.599 -3.691 -5.597 1.00 84.94 77 GLY A C 1
ATOM 563 O O . GLY A 1 77 ? 13.824 -3.830 -5.661 1.00 84.94 77 GLY A O 1
ATOM 564 N N . LYS A 1 78 ? 11.924 -3.664 -4.445 1.00 86.88 78 LYS A N 1
ATOM 565 C CA . LYS A 1 78 ? 12.499 -3.844 -3.110 1.00 86.88 78 LYS A CA 1
ATOM 566 C C . LYS A 1 78 ? 11.729 -4.912 -2.349 1.00 86.88 78 LYS A C 1
ATOM 568 O O . LYS A 1 78 ? 10.580 -5.184 -2.664 1.00 86.88 78 LYS A O 1
ATOM 573 N N . MET A 1 79 ? 12.361 -5.497 -1.340 1.00 87.19 79 MET A N 1
ATOM 574 C CA . MET A 1 79 ? 11.759 -6.529 -0.503 1.00 87.19 79 MET A CA 1
ATOM 575 C C . MET A 1 79 ? 11.909 -6.152 0.964 1.00 87.19 79 MET A C 1
ATOM 577 O O . MET A 1 79 ? 12.966 -5.668 1.375 1.00 87.19 79 MET A O 1
ATOM 581 N N . LEU A 1 80 ? 10.867 -6.415 1.748 1.00 85.75 80 LEU A N 1
ATOM 582 C CA . LEU A 1 80 ? 11.009 -6.509 3.195 1.00 85.75 80 LEU A CA 1
ATOM 583 C C . LEU A 1 80 ? 11.659 -7.845 3.554 1.00 85.75 80 LEU A C 1
ATOM 585 O O . LEU A 1 80 ? 11.598 -8.809 2.795 1.00 85.75 80 LEU A O 1
ATOM 589 N N . LYS A 1 81 ? 12.303 -7.889 4.720 1.00 89.50 81 LYS A N 1
ATOM 590 C CA . LYS A 1 81 ? 12.874 -9.132 5.246 1.00 89.50 81 LYS A CA 1
ATOM 591 C C . LYS A 1 81 ? 11.756 -10.135 5.524 1.00 89.50 81 LYS A C 1
ATOM 593 O O . LYS A 1 81 ? 10.737 -9.761 6.107 1.00 89.50 81 LYS A O 1
ATOM 598 N N . ASP A 1 82 ? 11.973 -11.400 5.185 1.00 89.81 82 ASP A N 1
ATOM 599 C CA . ASP A 1 82 ? 10.984 -12.464 5.390 1.00 89.81 82 ASP A CA 1
ATOM 600 C C . ASP A 1 82 ? 10.577 -12.600 6.862 1.00 89.81 82 ASP A C 1
ATOM 602 O O . ASP A 1 82 ? 9.413 -12.866 7.163 1.00 89.81 82 ASP A O 1
ATOM 606 N N . GLU A 1 83 ? 11.507 -12.367 7.796 1.00 92.19 83 GLU A N 1
ATOM 607 C CA . GLU A 1 83 ? 11.200 -12.358 9.227 1.00 92.19 83 GLU A CA 1
ATOM 608 C C . GLU A 1 83 ? 10.169 -11.282 9.574 1.00 92.19 83 GLU A C 1
ATOM 610 O O . GLU A 1 83 ? 9.215 -11.566 10.295 1.00 92.19 83 GLU A O 1
ATOM 615 N N . PHE A 1 84 ? 10.321 -10.081 9.008 1.00 91.06 84 PHE A N 1
ATOM 616 C CA . PHE A 1 84 ? 9.380 -8.986 9.220 1.00 91.06 84 PHE A CA 1
ATOM 617 C C . PHE A 1 84 ? 8.006 -9.320 8.639 1.00 91.06 84 PHE A C 1
ATOM 619 O O . PHE A 1 84 ? 7.000 -9.130 9.316 1.00 91.06 84 PHE A O 1
ATOM 626 N N . ILE A 1 85 ? 7.951 -9.849 7.410 1.00 92.31 85 ILE A N 1
ATOM 627 C CA . ILE A 1 85 ? 6.685 -10.225 6.762 1.00 92.31 85 ILE A CA 1
ATOM 628 C C . ILE A 1 85 ? 5.969 -11.301 7.583 1.00 92.31 85 ILE A C 1
ATOM 630 O O . ILE A 1 85 ? 4.768 -11.203 7.819 1.00 92.31 85 ILE A O 1
ATOM 634 N N . ARG A 1 86 ? 6.701 -12.311 8.064 1.00 94.19 86 ARG A N 1
ATOM 635 C CA . ARG A 1 86 ? 6.145 -13.383 8.897 1.00 94.19 86 ARG A CA 1
ATOM 636 C C . ARG A 1 86 ? 5.565 -12.850 10.206 1.00 94.19 86 ARG A C 1
ATOM 638 O O . ARG A 1 86 ? 4.476 -13.273 10.587 1.00 94.19 86 ARG A O 1
ATOM 645 N N . GLU A 1 87 ? 6.279 -11.953 10.883 1.00 92.94 87 GLU A N 1
ATOM 646 C CA . GLU A 1 87 ? 5.794 -11.304 12.106 1.00 92.94 87 GLU A CA 1
ATOM 647 C C . GLU A 1 87 ? 4.560 -10.444 11.829 1.00 92.94 87 GLU A C 1
ATOM 649 O O . GLU A 1 87 ? 3.545 -10.619 12.493 1.00 92.94 87 GLU A O 1
ATOM 654 N N . TYR A 1 88 ? 4.598 -9.602 10.794 1.00 92.88 88 TYR A N 1
ATOM 655 C CA . TYR A 1 88 ? 3.454 -8.798 10.362 1.00 92.88 88 TYR A CA 1
ATOM 656 C C . TYR A 1 88 ? 2.209 -9.657 10.101 1.00 92.88 88 TYR A C 1
ATOM 658 O O . TYR A 1 88 ? 1.138 -9.364 10.629 1.00 92.88 88 TYR A O 1
ATOM 666 N N . VAL A 1 89 ? 2.343 -10.733 9.320 1.00 93.00 89 VAL A N 1
ATOM 667 C CA . VAL A 1 89 ? 1.224 -11.630 8.998 1.00 93.00 89 VAL A CA 1
ATOM 668 C C . VAL A 1 89 ? 0.673 -12.289 10.264 1.00 93.00 89 VAL A C 1
ATOM 670 O O . VAL A 1 89 ? -0.542 -12.412 10.404 1.00 93.00 89 VAL A O 1
ATOM 673 N N . ALA A 1 90 ? 1.538 -12.709 11.191 1.00 93.25 90 ALA A N 1
ATOM 674 C CA . ALA A 1 90 ? 1.114 -13.322 12.448 1.00 93.25 90 ALA A CA 1
ATOM 675 C C . ALA A 1 90 ? 0.382 -12.328 13.365 1.00 93.25 90 ALA A C 1
ATOM 677 O O . ALA A 1 90 ? -0.679 -12.657 13.905 1.00 93.25 90 ALA A O 1
ATOM 678 N N . ASP A 1 91 ? 0.913 -11.113 13.506 1.00 92.75 91 ASP A N 1
ATOM 679 C CA . ASP A 1 91 ? 0.326 -10.055 14.328 1.00 92.75 91 ASP A CA 1
ATOM 680 C C . ASP A 1 91 ? -1.024 -9.604 13.743 1.00 92.75 91 ASP A C 1
ATOM 682 O O . ASP A 1 91 ? -2.020 -9.503 14.463 1.00 92.75 91 ASP A O 1
ATOM 686 N N . ALA A 1 92 ? -1.098 -9.407 12.422 1.00 91.00 92 ALA A N 1
ATOM 687 C CA . ALA A 1 92 ? -2.320 -8.992 11.737 1.00 91.00 92 ALA A CA 1
ATOM 688 C C . ALA A 1 92 ? -3.404 -10.081 11.758 1.00 91.00 92 ALA A C 1
ATOM 690 O O . ALA A 1 92 ? -4.577 -9.775 11.977 1.00 91.00 92 ALA A O 1
ATOM 691 N N . ASP A 1 93 ? -3.033 -11.357 11.602 1.00 89.38 93 ASP A N 1
ATOM 692 C CA . ASP A 1 93 ? -3.973 -12.473 11.756 1.00 89.38 93 ASP A CA 1
ATOM 693 C C . ASP A 1 93 ? -4.476 -12.584 13.205 1.00 89.38 93 ASP A C 1
ATOM 695 O O . ASP A 1 93 ? -5.658 -12.833 13.442 1.00 89.38 93 ASP A O 1
ATOM 699 N N . THR A 1 94 ? -3.616 -12.317 14.191 1.00 91.94 94 THR A N 1
ATOM 700 C CA . THR A 1 94 ? -4.014 -12.264 15.606 1.00 91.94 94 THR A CA 1
ATOM 701 C C . THR A 1 94 ? -5.015 -11.137 15.866 1.00 91.94 94 THR A C 1
ATOM 703 O O . THR A 1 94 ? -6.063 -11.383 16.467 1.00 91.94 94 THR A O 1
ATOM 706 N N . ALA A 1 95 ? -4.747 -9.925 15.368 1.00 90.88 95 ALA A N 1
ATOM 707 C CA . ALA A 1 95 ? -5.671 -8.795 15.469 1.00 90.88 95 ALA A CA 1
ATOM 708 C C . ALA A 1 95 ? -7.017 -9.106 14.791 1.00 90.88 95 ALA A C 1
ATOM 710 O O . ALA A 1 95 ? -8.073 -8.924 15.395 1.00 90.88 95 ALA A O 1
ATOM 711 N N . ARG A 1 96 ? -6.992 -9.682 13.581 1.00 86.81 96 ARG A N 1
ATOM 712 C CA . ARG A 1 96 ? -8.196 -10.148 12.874 1.00 86.81 96 ARG A CA 1
ATOM 713 C C . ARG A 1 96 ? -8.987 -11.165 13.702 1.00 86.81 96 ARG A C 1
ATOM 715 O O . ARG A 1 96 ? -10.204 -11.042 13.814 1.00 86.81 96 ARG A O 1
ATOM 722 N N . ASN A 1 97 ? -8.327 -12.165 14.284 1.00 88.06 97 ASN A N 1
ATOM 723 C CA . ASN A 1 97 ? -8.997 -13.203 15.072 1.00 88.06 97 ASN A CA 1
ATOM 724 C C . ASN A 1 97 ? -9.607 -12.646 16.368 1.00 88.06 97 ASN A C 1
ATOM 726 O O . ASN A 1 97 ? -10.711 -13.048 16.750 1.00 88.06 97 ASN A O 1
ATOM 730 N N . ASN A 1 98 ? -8.940 -11.691 17.022 1.00 91.81 98 ASN A N 1
ATOM 731 C CA . ASN A 1 98 ? -9.510 -10.969 18.160 1.00 91.81 98 ASN A CA 1
ATOM 732 C C . ASN A 1 98 ? -10.747 -10.167 17.740 1.00 91.81 98 ASN A C 1
ATOM 734 O O . ASN A 1 98 ? -11.782 -10.267 18.403 1.00 91.81 98 ASN A O 1
ATOM 738 N N . LEU A 1 99 ? -10.683 -9.465 16.605 1.00 87.00 99 LEU A N 1
ATOM 739 C CA . LEU A 1 99 ? -11.811 -8.710 16.076 1.00 87.00 99 LEU A CA 1
ATOM 740 C C . LEU A 1 99 ? -13.001 -9.627 15.793 1.00 87.00 99 LEU A C 1
ATOM 742 O O . LEU A 1 99 ? -14.091 -9.360 16.288 1.00 87.00 99 LEU A O 1
ATOM 746 N N . LEU A 1 100 ? -12.789 -10.738 15.075 1.00 84.44 100 LEU A N 1
ATOM 747 C CA . LEU A 1 100 ? -13.809 -11.762 14.801 1.00 84.44 100 LEU A CA 1
ATOM 748 C C . LEU A 1 100 ? -14.423 -12.314 16.094 1.00 84.44 100 LEU A C 1
ATOM 750 O O . LEU A 1 100 ? -15.644 -12.382 16.223 1.00 84.44 100 LEU A O 1
ATOM 754 N N . THR A 1 101 ? -13.590 -12.614 17.092 1.00 89.44 101 THR A N 1
ATOM 755 C CA . THR A 1 101 ? -14.060 -13.078 18.404 1.00 89.44 101 THR A CA 1
ATOM 756 C C . THR A 1 101 ? -14.923 -12.023 19.096 1.00 89.44 101 THR A C 1
ATOM 758 O O . THR A 1 101 ? -15.946 -12.368 19.692 1.00 89.44 101 THR A O 1
ATOM 761 N N . TYR A 1 102 ? -14.555 -10.740 19.024 1.00 89.62 102 TYR A N 1
ATOM 762 C CA . TYR A 1 102 ? -15.407 -9.652 19.506 1.00 89.62 102 TYR A CA 1
ATOM 763 C C . TYR A 1 102 ? -16.735 -9.607 18.742 1.00 89.62 102 TYR A C 1
ATOM 765 O O . TYR A 1 102 ? -17.782 -9.482 19.372 1.00 89.62 102 TYR A O 1
ATOM 773 N N . MET A 1 103 ? -16.727 -9.769 17.414 1.00 82.25 103 MET A N 1
ATOM 774 C CA . MET A 1 103 ? -17.962 -9.759 16.618 1.00 82.25 103 MET A CA 1
ATOM 775 C C . MET A 1 103 ? -18.969 -10.804 17.103 1.00 82.25 103 MET A C 1
ATOM 777 O O . MET A 1 103 ? -20.165 -10.514 17.149 1.00 82.25 103 MET A O 1
ATOM 781 N N . ASP A 1 104 ? -18.479 -11.992 17.463 1.00 85.75 104 ASP A N 1
ATOM 782 C CA . ASP A 1 104 ? -19.301 -13.128 17.882 1.00 85.75 104 ASP A CA 1
ATOM 783 C C . ASP A 1 104 ? -19.703 -13.066 19.358 1.00 85.75 104 ASP A C 1
ATOM 785 O O . ASP A 1 104 ? -20.836 -13.379 19.712 1.00 85.75 104 ASP A O 1
ATOM 789 N N . SER A 1 105 ? -18.777 -12.671 20.233 1.00 90.88 105 SER A N 1
ATOM 790 C CA . SER A 1 105 ? -18.960 -12.761 21.689 1.00 90.88 105 SER A CA 1
ATOM 791 C C . SER A 1 105 ? -19.252 -11.431 22.380 1.00 90.88 105 SER A C 1
ATOM 793 O O . SER A 1 105 ? -19.597 -11.429 23.559 1.00 90.88 105 SER A O 1
ATOM 795 N N . LYS A 1 106 ? -19.069 -10.306 21.676 1.00 88.69 106 LYS A N 1
ATOM 796 C CA . LYS A 1 106 ? -19.148 -8.926 22.194 1.00 88.69 106 LYS A CA 1
ATOM 797 C C . LYS A 1 106 ? -18.234 -8.649 23.397 1.00 88.69 106 LYS A C 1
ATOM 799 O O . LYS A 1 106 ? -18.460 -7.720 24.166 1.00 88.69 106 LYS A O 1
ATOM 804 N N . LYS A 1 107 ? -17.172 -9.443 23.557 1.00 93.25 107 LYS A N 1
ATOM 805 C CA . LYS A 1 107 ? -16.177 -9.315 24.628 1.00 93.25 107 LYS A CA 1
ATOM 806 C C . LYS A 1 107 ? -15.231 -8.134 24.393 1.00 93.25 107 LYS A C 1
ATOM 808 O O . LYS A 1 107 ? -14.377 -8.200 23.510 1.00 93.25 107 LYS A O 1
ATOM 813 N N . LEU A 1 108 ? -15.373 -7.070 25.185 1.00 94.19 108 LEU A N 1
ATOM 814 C CA . LEU A 1 108 ? -14.615 -5.821 25.018 1.00 94.19 108 LEU A CA 1
ATOM 815 C C . LEU A 1 108 ? -13.096 -5.991 25.110 1.00 94.19 108 LEU A C 1
ATOM 817 O O . LEU A 1 108 ? -12.383 -5.320 24.374 1.00 94.19 108 LEU A O 1
ATOM 821 N N . ASP A 1 109 ? -12.592 -6.927 25.921 1.00 96.56 109 ASP A N 1
ATOM 822 C CA . ASP A 1 109 ? -11.153 -7.220 25.996 1.00 96.56 109 ASP A CA 1
ATOM 823 C C . ASP A 1 109 ? -10.579 -7.620 24.631 1.00 96.56 109 ASP A C 1
ATOM 825 O O . ASP A 1 109 ? -9.453 -7.261 24.297 1.00 96.56 109 ASP A O 1
ATOM 829 N N . LYS A 1 110 ? -11.364 -8.311 23.796 1.00 96.31 110 LYS A N 1
ATOM 830 C CA . LYS A 1 110 ? -10.952 -8.680 22.436 1.00 96.31 110 LYS A CA 1
ATOM 831 C C . LYS A 1 110 ? -10.910 -7.488 21.496 1.00 96.31 110 LYS A C 1
ATOM 833 O O . LYS A 1 110 ? -10.035 -7.434 20.634 1.00 96.31 110 LYS A O 1
ATOM 838 N N . LEU A 1 111 ? -11.809 -6.526 21.677 1.00 93.38 111 LEU A N 1
ATOM 839 C CA . LEU A 1 111 ? -11.780 -5.289 20.909 1.00 93.38 111 LEU A CA 1
ATOM 840 C C . LEU A 1 111 ? -10.569 -4.429 21.295 1.00 93.38 111 LEU A C 1
ATOM 842 O O . LEU A 1 111 ? -9.857 -3.977 20.404 1.00 93.38 111 LEU A O 1
ATOM 846 N N . THR A 1 112 ? -10.270 -4.300 22.591 1.00 95.69 112 THR A N 1
ATOM 847 C CA . THR A 1 112 ? -9.066 -3.604 23.077 1.00 95.69 112 THR A CA 1
ATOM 848 C C . THR A 1 112 ? -7.786 -4.256 22.554 1.00 95.69 112 THR A C 1
ATOM 850 O O . THR A 1 112 ? -6.958 -3.580 21.959 1.00 95.69 112 THR A O 1
ATOM 853 N N . LEU A 1 113 ? -7.663 -5.587 22.651 1.00 96.25 113 LEU A N 1
ATOM 854 C CA . LEU A 1 113 ? -6.507 -6.312 22.105 1.00 96.25 113 LEU A CA 1
ATOM 855 C C . LEU A 1 113 ? -6.359 -6.156 20.583 1.00 96.25 113 LEU A C 1
ATOM 857 O O . LEU A 1 113 ? -5.251 -6.258 20.063 1.00 96.25 113 LEU A O 1
ATOM 861 N N . THR A 1 114 ? -7.466 -5.964 19.859 1.00 93.88 114 THR A N 1
ATOM 862 C CA . THR A 1 114 ? -7.431 -5.685 18.416 1.00 93.88 114 THR A CA 1
ATOM 863 C C . THR A 1 114 ? -6.868 -4.296 18.149 1.00 93.88 114 THR A C 1
ATOM 865 O O . THR A 1 114 ? -6.002 -4.160 17.290 1.00 93.88 114 THR A O 1
ATOM 868 N N . GLU A 1 115 ? -7.359 -3.289 18.872 1.00 94.81 115 GLU A N 1
ATOM 869 C CA . GLU A 1 115 ? -6.943 -1.892 18.723 1.00 94.81 115 GLU A CA 1
ATOM 870 C C . GLU A 1 115 ? -5.449 -1.729 19.024 1.00 94.81 115 GLU A C 1
ATOM 872 O O . GLU A 1 115 ? -4.710 -1.272 18.149 1.00 94.81 115 GLU A O 1
ATOM 877 N N . ASP A 1 116 ? -4.987 -2.248 20.166 1.00 95.38 116 ASP A N 1
ATOM 878 C CA . ASP A 1 116 ? -3.575 -2.232 20.565 1.00 95.38 116 ASP A CA 1
ATOM 879 C C . ASP A 1 116 ? -2.677 -2.897 19.506 1.00 95.38 116 ASP A C 1
ATOM 881 O O . ASP A 1 116 ? -1.672 -2.330 19.062 1.00 95.38 116 ASP A O 1
ATOM 885 N N . ALA A 1 117 ? -3.045 -4.109 19.070 1.00 94.38 117 ALA A N 1
ATOM 886 C CA . ALA A 1 117 ? -2.258 -4.867 18.103 1.00 94.38 117 ALA A CA 1
ATOM 887 C C . ALA A 1 117 ? -2.218 -4.175 16.734 1.00 94.38 117 ALA A C 1
ATOM 889 O O . ALA A 1 117 ? -1.150 -4.049 16.134 1.00 94.38 117 ALA A O 1
ATOM 890 N N . ALA A 1 118 ? -3.359 -3.699 16.234 1.00 94.12 118 ALA A N 1
ATOM 891 C CA . ALA A 1 118 ? -3.437 -3.051 14.931 1.00 94.12 118 ALA A CA 1
ATOM 892 C C . ALA A 1 118 ? -2.694 -1.705 14.917 1.00 94.12 118 ALA A C 1
ATOM 894 O O . ALA A 1 118 ? -1.948 -1.430 13.975 1.00 94.12 118 ALA A O 1
ATOM 895 N N . SER A 1 119 ? -2.815 -0.913 15.985 1.00 96.56 119 SER A N 1
ATOM 896 C CA . SER A 1 119 ? -2.061 0.330 16.179 1.00 96.56 119 SER A CA 1
ATOM 897 C C . SER A 1 119 ? -0.547 0.080 16.182 1.00 96.56 119 SER A C 1
ATOM 899 O O . SER A 1 119 ? 0.210 0.740 15.460 1.00 96.56 119 SER A O 1
ATOM 901 N N . TYR A 1 120 ? -0.097 -0.952 16.907 1.00 95.38 120 TYR A N 1
ATOM 902 C CA . TYR A 1 120 ? 1.306 -1.367 16.930 1.00 95.38 120 TYR A CA 1
ATOM 903 C C . TYR A 1 120 ? 1.823 -1.772 15.542 1.00 95.38 120 TYR A C 1
ATOM 905 O O . TYR A 1 120 ? 2.889 -1.316 15.115 1.00 95.38 120 TYR A O 1
ATOM 913 N N . ILE A 1 121 ? 1.058 -2.582 14.804 1.00 94.50 121 ILE A N 1
ATOM 914 C CA . ILE A 1 121 ? 1.410 -3.010 13.443 1.00 94.50 121 ILE A CA 1
ATOM 915 C C . ILE A 1 121 ? 1.528 -1.803 12.505 1.00 94.50 121 ILE A C 1
ATOM 917 O O . ILE A 1 121 ? 2.504 -1.705 11.757 1.00 94.50 121 ILE A O 1
ATOM 921 N N . VAL A 1 122 ? 0.580 -0.861 12.565 1.00 95.56 122 VAL A N 1
ATOM 922 C CA . VAL A 1 122 ? 0.633 0.379 11.778 1.00 95.56 122 VAL A CA 1
ATOM 923 C C . VAL A 1 122 ? 1.918 1.155 12.074 1.00 95.56 122 VAL A C 1
ATOM 925 O O . VAL A 1 122 ? 2.635 1.528 11.143 1.00 95.56 122 VAL A O 1
ATOM 928 N N . GLY A 1 123 ? 2.266 1.344 13.350 1.00 93.25 123 GLY A N 1
ATOM 929 C CA . GLY A 1 123 ? 3.509 2.013 13.744 1.00 93.25 123 GLY A CA 1
ATOM 930 C C . GLY A 1 123 ? 4.765 1.310 13.212 1.00 93.25 123 GLY A C 1
ATOM 931 O O . GLY A 1 123 ? 5.690 1.960 12.711 1.00 93.25 123 GLY A O 1
ATOM 932 N N . ARG A 1 124 ? 4.794 -0.028 13.244 1.00 92.25 124 ARG A N 1
ATOM 933 C CA . ARG A 1 124 ? 5.895 -0.824 12.676 1.00 92.25 124 ARG A CA 1
ATOM 934 C C . ARG A 1 124 ? 6.015 -0.657 11.167 1.00 92.25 124 ARG A C 1
ATOM 936 O O . ARG A 1 124 ? 7.113 -0.440 10.668 1.00 92.25 124 ARG A O 1
ATOM 943 N N . LEU A 1 125 ? 4.908 -0.736 10.437 1.00 92.25 125 LEU A N 1
ATOM 944 C CA . LEU A 1 125 ? 4.922 -0.601 8.980 1.00 92.25 125 LEU A CA 1
ATOM 945 C C . LEU A 1 125 ? 5.391 0.791 8.564 1.00 92.25 125 LEU A C 1
ATOM 947 O O . LEU A 1 125 ? 6.265 0.890 7.710 1.00 92.25 125 LEU A O 1
ATOM 951 N N . LYS A 1 126 ? 4.917 1.841 9.250 1.00 90.31 126 LYS A N 1
ATOM 952 C CA . LYS A 1 126 ? 5.368 3.224 9.033 1.00 90.31 126 LYS A CA 1
ATOM 953 C C . LYS A 1 126 ? 6.862 3.424 9.305 1.00 90.31 126 LYS A C 1
ATOM 955 O O . LYS A 1 126 ? 7.490 4.226 8.622 1.00 90.31 126 LYS A O 1
ATOM 960 N N . SER A 1 127 ? 7.418 2.738 10.305 1.00 84.69 127 SER A N 1
ATOM 961 C CA . SER A 1 127 ? 8.820 2.904 10.728 1.00 84.69 127 SER A CA 1
ATOM 962 C C . SER A 1 127 ? 9.814 2.050 9.942 1.00 84.69 127 SER A C 1
ATOM 964 O O . SER A 1 127 ? 10.946 2.475 9.739 1.00 84.69 127 SER A O 1
ATOM 966 N N . VAL A 1 128 ? 9.411 0.862 9.489 1.00 75.06 128 VAL A N 1
ATOM 967 C CA . VAL A 1 128 ? 10.275 -0.030 8.699 1.00 75.06 128 VAL A CA 1
ATOM 968 C C . VAL A 1 128 ? 10.276 0.356 7.217 1.00 75.06 128 VAL A C 1
ATOM 970 O O . VAL A 1 128 ? 11.244 0.069 6.511 1.00 75.06 128 VAL A O 1
ATOM 973 N N . SER A 1 129 ? 9.240 1.046 6.729 1.00 59.59 129 SER A N 1
ATOM 974 C CA . SER A 1 129 ? 9.186 1.502 5.341 1.00 59.59 129 SER A CA 1
ATOM 975 C C . SER A 1 129 ? 9.797 2.898 5.168 1.00 59.59 129 SER A C 1
ATOM 977 O O . SER A 1 129 ? 9.096 3.908 5.179 1.00 59.59 129 SER A O 1
ATOM 979 N N . GLU A 1 130 ? 11.100 2.972 4.906 1.00 58.16 130 GLU A N 1
ATOM 980 C CA . GLU A 1 130 ? 11.688 4.199 4.341 1.00 58.16 130 GLU A CA 1
ATOM 981 C C . GLU A 1 130 ? 11.232 4.428 2.882 1.00 58.16 130 GLU A C 1
ATOM 983 O O . GLU A 1 130 ? 11.372 5.530 2.346 1.00 58.16 130 GLU A O 1
ATOM 988 N N . THR A 1 131 ? 10.695 3.397 2.209 1.00 61.38 131 THR A N 1
ATOM 989 C CA . THR A 1 131 ? 10.570 3.367 0.744 1.00 61.38 131 THR A CA 1
ATOM 990 C C . THR A 1 131 ? 9.338 2.643 0.195 1.00 61.38 131 THR A C 1
ATOM 992 O O . THR A 1 131 ? 9.418 1.975 -0.832 1.00 61.38 131 THR A O 1
ATOM 995 N N . GLN A 1 132 ? 8.168 2.867 0.796 1.00 89.19 132 GLN A N 1
ATOM 996 C CA . GLN A 1 132 ? 6.858 2.398 0.314 1.00 89.19 132 GLN A CA 1
ATOM 997 C C . GLN A 1 132 ? 6.549 0.902 0.510 1.00 89.19 132 GLN A C 1
ATOM 999 O O . GLN A 1 132 ? 5.386 0.540 0.409 1.00 89.19 132 GLN A O 1
ATOM 1004 N N . GLU A 1 133 ? 7.506 0.024 0.831 1.00 89.62 133 GLU A N 1
ATOM 1005 C CA . GLU A 1 133 ? 7.280 -1.438 0.852 1.00 89.62 133 GLU A CA 1
ATOM 1006 C C . GLU A 1 133 ? 6.198 -1.891 1.840 1.00 89.62 133 GLU A C 1
ATOM 1008 O O . GLU A 1 133 ? 5.503 -2.874 1.609 1.00 89.62 133 GLU A O 1
ATOM 1013 N N . GLY A 1 134 ? 6.046 -1.159 2.943 1.00 90.38 134 GLY A N 1
ATOM 1014 C CA . GLY A 1 134 ? 5.023 -1.427 3.948 1.00 90.38 134 GLY A CA 1
ATOM 1015 C C . GLY A 1 134 ? 3.626 -0.935 3.567 1.00 90.38 134 GLY A C 1
ATOM 1016 O O . GLY A 1 134 ? 2.701 -1.187 4.329 1.00 90.38 134 GLY A O 1
ATOM 1017 N N . LEU A 1 135 ? 3.448 -0.237 2.436 1.00 94.69 135 LEU A N 1
ATOM 1018 C CA . LEU A 1 135 ? 2.209 0.476 2.104 1.00 94.69 135 LEU A CA 1
ATOM 1019 C C . LEU A 1 135 ? 0.988 -0.445 2.055 1.00 94.69 135 LEU A C 1
ATOM 1021 O O . LEU A 1 135 ? 0.001 -0.161 2.722 1.00 94.69 135 LEU A O 1
ATOM 1025 N N . GLY A 1 136 ? 1.036 -1.555 1.320 1.00 93.00 136 GLY A N 1
ATOM 1026 C CA . GLY A 1 136 ? -0.130 -2.436 1.202 1.00 93.00 136 GLY A CA 1
ATOM 1027 C C . GLY A 1 136 ? -0.469 -3.101 2.535 1.00 93.00 136 GLY A C 1
ATOM 1028 O O . GLY A 1 136 ? -1.623 -3.084 2.964 1.00 93.00 136 GLY A O 1
ATOM 1029 N N . GLY A 1 137 ? 0.549 -3.568 3.267 1.00 92.69 137 GLY A N 1
ATOM 1030 C CA . GLY A 1 137 ? 0.357 -4.080 4.623 1.00 92.69 137 GLY A CA 1
ATOM 1031 C C . GLY A 1 137 ? -0.218 -3.028 5.580 1.00 92.69 137 GLY A C 1
ATOM 1032 O O . GLY A 1 137 ? -1.064 -3.346 6.421 1.00 92.69 137 GLY A O 1
ATOM 1033 N N . PHE A 1 138 ? 0.195 -1.766 5.414 1.00 95.31 138 PHE A N 1
ATOM 1034 C CA . PHE A 1 138 ? -0.309 -0.623 6.170 1.00 95.31 138 PHE A CA 1
ATOM 1035 C C . PHE A 1 138 ? -1.780 -0.375 5.857 1.00 95.31 138 PHE A C 1
ATOM 1037 O O . PHE A 1 138 ? -2.551 -0.224 6.796 1.00 95.31 138 PHE A O 1
ATOM 1044 N N . MET A 1 139 ? -2.195 -0.402 4.586 1.00 94.12 139 MET A N 1
ATOM 1045 C CA . MET A 1 139 ? -3.598 -0.186 4.212 1.00 94.12 139 MET A CA 1
ATOM 1046 C C . MET A 1 139 ? -4.524 -1.201 4.889 1.00 94.12 139 MET A C 1
ATOM 1048 O O . MET A 1 139 ? -5.598 -0.838 5.371 1.00 94.12 139 MET A O 1
ATOM 1052 N N . VAL A 1 140 ? -4.102 -2.465 4.980 1.00 90.19 140 VAL A N 1
ATOM 1053 C CA . VAL A 1 140 ? -4.883 -3.504 5.665 1.00 90.19 140 VAL A CA 1
ATOM 1054 C C . VAL A 1 140 ? -4.887 -3.287 7.182 1.00 90.19 140 VAL A C 1
ATOM 1056 O O . VAL A 1 140 ? -5.953 -3.271 7.798 1.00 90.19 140 VAL A O 1
ATOM 1059 N N . ALA A 1 141 ? -3.720 -3.072 7.798 1.00 92.19 141 ALA A N 1
ATOM 1060 C CA . ALA A 1 141 ? -3.610 -2.884 9.247 1.00 92.19 141 ALA A CA 1
ATOM 1061 C C . ALA A 1 141 ? -4.326 -1.614 9.741 1.00 92.19 141 ALA A C 1
ATOM 1063 O O . ALA A 1 141 ? -5.014 -1.647 10.761 1.00 92.19 141 ALA A O 1
ATOM 1064 N N . ALA A 1 142 ? -4.222 -0.518 8.987 1.00 94.31 142 ALA A N 1
ATOM 1065 C CA . ALA A 1 142 ? -4.918 0.735 9.249 1.00 94.31 142 ALA A CA 1
ATOM 1066 C C . ALA A 1 142 ? -6.433 0.525 9.257 1.00 94.31 142 ALA A C 1
ATOM 1068 O O . ALA A 1 142 ? -7.100 0.964 10.187 1.00 94.31 142 ALA A O 1
ATOM 1069 N N . ASN A 1 143 ? -6.980 -0.215 8.288 1.00 90.56 143 ASN A N 1
ATOM 1070 C CA . ASN A 1 143 ? -8.408 -0.523 8.274 1.00 90.56 143 ASN A CA 1
ATOM 1071 C C . ASN A 1 143 ? -8.847 -1.348 9.493 1.00 90.56 143 ASN A C 1
ATOM 1073 O O . ASN A 1 143 ? -9.905 -1.062 10.050 1.00 90.56 143 ASN A O 1
ATOM 1077 N N . ILE A 1 144 ? -8.044 -2.313 9.959 1.00 89.00 144 ILE A N 1
ATOM 1078 C CA . ILE A 1 144 ? -8.339 -3.060 11.199 1.00 89.00 144 ILE A CA 1
ATOM 1079 C C . ILE A 1 144 ? -8.347 -2.114 12.410 1.00 89.00 144 ILE A C 1
ATOM 1081 O O . ILE A 1 144 ? -9.258 -2.178 13.233 1.00 89.00 144 ILE A O 1
ATOM 1085 N N . HIS A 1 145 ? -7.376 -1.204 12.498 1.00 94.25 145 HIS A N 1
ATOM 1086 C CA . HIS A 1 145 ? -7.267 -0.259 13.608 1.00 94.25 145 HIS A CA 1
ATOM 1087 C C . HIS A 1 145 ? -8.409 0.775 13.628 1.00 94.25 145 HIS A C 1
ATOM 1089 O O . HIS A 1 145 ? -9.074 0.970 14.647 1.00 94.25 145 HIS A O 1
ATOM 1095 N N . LEU A 1 146 ? -8.689 1.418 12.493 1.00 92.88 146 LEU A N 1
ATOM 1096 C CA . LEU A 1 146 ? -9.772 2.401 12.376 1.00 92.88 146 LEU A CA 1
ATOM 1097 C C . LEU A 1 146 ? -11.137 1.753 12.638 1.00 92.88 146 LEU A C 1
ATOM 1099 O O . LEU A 1 146 ? -11.989 2.331 13.310 1.00 92.88 146 LEU A O 1
ATOM 1103 N N . THR A 1 147 ? -11.310 0.509 12.191 1.00 88.06 147 THR A N 1
ATOM 1104 C CA . THR A 1 147 ? -12.465 -0.321 12.536 1.00 88.06 147 THR A CA 1
ATOM 1105 C C . THR A 1 147 ? -12.602 -0.512 14.040 1.00 88.06 147 THR A C 1
ATOM 1107 O O . THR A 1 147 ? -13.687 -0.312 14.589 1.00 88.06 147 THR A O 1
ATOM 1110 N N . SER A 1 148 ? -11.528 -0.922 14.723 1.00 91.44 148 SER A N 1
ATOM 1111 C CA . SER A 1 148 ? -11.608 -1.158 16.162 1.00 91.44 148 SER A CA 1
ATOM 1112 C C . SER A 1 148 ? -11.944 0.127 16.909 1.00 91.44 148 SER A C 1
ATOM 1114 O O . SER A 1 148 ? -12.806 0.101 17.779 1.00 91.44 148 SER A O 1
ATOM 1116 N N . LEU A 1 149 ? -11.371 1.267 16.507 1.00 92.81 149 LEU A N 1
ATOM 1117 C CA . LEU A 1 149 ? -11.711 2.573 17.073 1.00 92.81 149 LEU A CA 1
ATOM 1118 C C . LEU A 1 149 ? -13.185 2.934 16.842 1.00 92.81 149 LEU A C 1
ATOM 1120 O O . LEU A 1 149 ? -13.857 3.370 17.774 1.00 92.81 149 LEU A O 1
ATOM 1124 N N . LYS A 1 150 ? -13.716 2.696 15.637 1.00 89.25 150 LYS A N 1
ATOM 1125 C CA . LYS A 1 150 ? -15.134 2.928 15.322 1.00 89.25 150 LYS A CA 1
ATOM 1126 C C . LYS A 1 150 ? -16.060 2.104 16.215 1.00 89.25 150 LYS A C 1
ATOM 1128 O O . LYS A 1 150 ? -17.043 2.635 16.720 1.00 89.25 150 LYS A O 1
ATOM 1133 N N . LEU A 1 151 ? -15.728 0.836 16.446 1.00 88.06 151 LEU A N 1
ATOM 1134 C CA . LEU A 1 151 ? -16.480 -0.034 17.352 1.00 88.06 151 LEU A CA 1
ATOM 1135 C C . LEU A 1 151 ? -16.316 0.385 18.821 1.00 88.06 151 LEU A C 1
ATOM 1137 O O . LEU A 1 151 ? -17.259 0.266 19.596 1.00 88.06 151 LEU A O 1
ATOM 1141 N N . MET A 1 152 ? -15.150 0.905 19.216 1.00 91.06 152 MET A N 1
ATOM 1142 C CA . MET A 1 152 ? -14.916 1.413 20.574 1.00 91.06 152 MET A CA 1
ATOM 1143 C C . MET A 1 152 ? -15.761 2.657 20.878 1.00 91.06 152 MET A C 1
ATOM 1145 O O . MET A 1 152 ? -16.179 2.821 22.022 1.00 91.06 152 MET A O 1
ATOM 1149 N N . ILE A 1 153 ? -16.082 3.490 19.877 1.00 90.94 153 ILE A N 1
ATOM 1150 C CA . ILE A 1 153 ? -16.969 4.662 20.034 1.00 90.94 153 ILE A CA 1
ATOM 1151 C C . ILE A 1 153 ? -18.362 4.264 20.538 1.00 90.94 153 ILE A C 1
ATOM 1153 O O . ILE A 1 153 ? -18.961 5.016 21.306 1.00 90.94 153 ILE A O 1
ATOM 1157 N N . GLU A 1 154 ? -18.858 3.076 20.174 1.00 87.62 154 GLU A N 1
ATOM 1158 C CA . GLU A 1 154 ? -20.145 2.558 20.667 1.00 87.62 154 GLU A CA 1
ATOM 1159 C C . GLU A 1 154 ? -20.151 2.357 22.196 1.00 87.62 154 GLU A C 1
ATOM 1161 O O . GLU A 1 154 ? -21.214 2.371 22.814 1.00 87.62 154 GLU A O 1
ATOM 1166 N N . HIS A 1 155 ? -18.971 2.212 22.812 1.00 89.50 155 HIS A N 1
ATOM 1167 C CA . HIS A 1 155 ? -18.796 1.995 24.255 1.00 89.50 155 HIS A CA 1
ATOM 1168 C C . HIS A 1 155 ? -18.215 3.209 24.979 1.00 89.50 155 HIS A C 1
ATOM 1170 O O . HIS A 1 155 ? -18.506 3.427 26.154 1.00 89.50 155 HIS A O 1
ATOM 1176 N N . ASN A 1 156 ? -17.386 3.997 24.297 1.00 90.38 156 ASN A N 1
ATOM 1177 C CA . ASN A 1 156 ? -16.795 5.216 24.822 1.00 90.38 156 ASN A CA 1
ATOM 1178 C C . ASN A 1 156 ? -16.606 6.254 23.702 1.00 90.38 156 ASN A C 1
ATOM 1180 O O . ASN A 1 156 ? -15.704 6.148 22.870 1.00 90.38 156 ASN A O 1
ATOM 1184 N N . ALA A 1 157 ? -17.423 7.308 23.735 1.00 91.00 157 ALA A N 1
ATOM 1185 C CA . ALA A 1 157 ? -17.407 8.380 22.743 1.00 91.00 157 ALA A CA 1
ATOM 1186 C C . ALA A 1 157 ? -16.078 9.161 22.681 1.00 91.00 157 ALA A C 1
ATOM 1188 O O . ALA A 1 157 ? -15.807 9.801 21.662 1.00 91.00 157 ALA A O 1
ATOM 1189 N N . ASP A 1 158 ? -15.219 9.081 23.705 1.00 91.81 158 ASP A N 1
ATOM 1190 C CA . ASP A 1 158 ? -13.908 9.744 23.719 1.00 91.81 158 ASP A CA 1
ATOM 1191 C C . ASP A 1 158 ? -12.988 9.253 22.589 1.00 91.81 158 ASP A C 1
ATOM 1193 O O . ASP A 1 158 ? -12.114 9.993 22.128 1.00 91.81 158 ASP A O 1
ATOM 1197 N N . PHE A 1 159 ? -13.219 8.039 22.074 1.00 92.81 159 PHE A N 1
ATOM 1198 C CA . PHE A 1 159 ? -12.485 7.505 20.926 1.00 92.81 159 PHE A CA 1
ATOM 1199 C C . PHE A 1 159 ? -12.784 8.231 19.611 1.00 92.81 159 PHE A C 1
ATOM 1201 O O . PHE A 1 159 ? -12.015 8.071 18.667 1.00 92.81 159 PHE A O 1
ATOM 1208 N N . THR A 1 160 ? -13.822 9.073 19.542 1.00 92.19 160 THR A N 1
ATOM 1209 C CA . THR A 1 160 ? -14.171 9.827 18.325 1.00 92.19 160 THR A CA 1
ATOM 1210 C C . THR A 1 160 ? -12.993 10.669 17.851 1.00 92.19 160 THR A C 1
ATOM 1212 O O . THR A 1 160 ? -12.523 10.489 16.734 1.00 92.19 160 THR A O 1
ATOM 1215 N N . LYS A 1 161 ? -12.406 11.486 18.734 1.00 93.31 161 LYS A N 1
ATOM 1216 C CA . LYS A 1 161 ? -11.240 12.320 18.388 1.00 93.31 161 LYS A CA 1
ATOM 1217 C C . LYS A 1 161 ? -10.017 11.490 17.996 1.00 93.31 161 LYS A C 1
ATOM 1219 O O . LYS A 1 161 ? -9.219 11.909 17.159 1.00 93.31 161 LYS A O 1
ATOM 1224 N N . THR A 1 162 ? -9.849 10.317 18.607 1.00 95.25 162 THR A N 1
ATOM 1225 C CA . THR A 1 162 ? -8.764 9.388 18.267 1.00 95.25 162 THR A CA 1
ATOM 1226 C C . THR A 1 162 ? -8.968 8.800 16.873 1.00 95.25 162 THR A C 1
ATOM 1228 O O . THR A 1 162 ? -8.006 8.727 16.110 1.00 95.25 162 THR A O 1
ATOM 1231 N N . LEU A 1 163 ? -10.199 8.424 16.515 1.00 93.94 163 LEU A N 1
ATOM 1232 C CA . LEU A 1 163 ? -10.542 7.953 15.176 1.00 93.94 163 LEU A CA 1
ATOM 1233 C C . LEU A 1 163 ? -10.334 9.052 14.130 1.00 93.94 163 LEU A C 1
ATOM 1235 O O . LEU A 1 163 ? -9.614 8.818 13.167 1.00 93.94 163 LEU A O 1
ATOM 1239 N N . GLU A 1 164 ? -10.867 10.255 14.353 1.00 94.38 164 GLU A N 1
ATOM 1240 C CA . GLU A 1 164 ? -10.706 11.405 13.446 1.00 94.38 164 GLU A CA 1
ATOM 1241 C C . GLU A 1 164 ? -9.227 11.697 13.161 1.00 94.38 164 GLU A C 1
ATOM 1243 O O . GLU A 1 164 ? -8.812 11.820 12.006 1.00 94.38 164 GLU A O 1
ATOM 1248 N N . ARG A 1 165 ? -8.403 11.753 14.218 1.00 96.25 165 ARG A N 1
ATOM 1249 C CA . ARG A 1 165 ? -6.961 11.986 14.093 1.00 96.25 165 ARG A CA 1
ATOM 1250 C C . ARG A 1 165 ? -6.279 10.887 13.281 1.00 96.25 165 ARG A C 1
ATOM 1252 O O . ARG A 1 165 ? -5.506 11.206 12.383 1.00 96.25 165 ARG A O 1
ATOM 1259 N N . ASN A 1 166 ? -6.543 9.616 13.595 1.00 96.62 166 ASN A N 1
ATOM 1260 C CA . ASN A 1 166 ? -5.914 8.498 12.889 1.00 96.62 166 ASN A CA 1
ATOM 1261 C C . ASN A 1 166 ? -6.386 8.409 11.430 1.00 96.62 166 ASN A C 1
ATOM 1263 O O . ASN A 1 166 ? -5.565 8.142 10.563 1.00 96.62 166 ASN A O 1
ATOM 1267 N N . CYS A 1 167 ? -7.658 8.689 11.128 1.00 96.00 167 CYS A N 1
ATOM 1268 C CA . CYS A 1 167 ? -8.162 8.762 9.754 1.00 96.00 167 CYS A CA 1
ATOM 1269 C C . CYS A 1 167 ? -7.368 9.772 8.913 1.00 96.00 167 CYS A C 1
ATOM 1271 O O . CYS A 1 167 ? -6.932 9.441 7.811 1.00 96.00 167 CYS A O 1
ATOM 1273 N N . LEU A 1 168 ? -7.145 10.981 9.441 1.00 96.56 168 LEU A N 1
ATOM 1274 C CA . LEU A 1 168 ? -6.354 12.014 8.765 1.00 96.56 168 LEU A CA 1
ATOM 1275 C C . LEU A 1 168 ? -4.884 11.601 8.627 1.00 96.56 168 LEU A C 1
ATOM 1277 O O . LEU A 1 168 ? -4.347 11.593 7.523 1.00 96.56 168 LEU A O 1
ATOM 1281 N N . GLU A 1 169 ? -4.253 11.193 9.731 1.00 96.31 169 GLU A N 1
ATOM 1282 C CA . GLU A 1 169 ? -2.843 10.790 9.744 1.00 96.31 169 GLU A CA 1
ATOM 1283 C C . GLU A 1 169 ? -2.568 9.632 8.774 1.00 96.31 169 GLU A C 1
ATOM 1285 O O . GLU A 1 169 ? -1.546 9.612 8.084 1.00 96.31 169 GLU A O 1
ATOM 1290 N N . TYR A 1 170 ? -3.469 8.650 8.722 1.00 96.75 170 TYR A N 1
ATOM 1291 C CA . TYR A 1 170 ? -3.306 7.475 7.874 1.00 96.75 170 TYR A CA 1
ATOM 1292 C C . TYR A 1 170 ? -3.578 7.788 6.411 1.00 96.75 170 TYR A C 1
ATOM 1294 O O . TYR A 1 170 ? -2.871 7.265 5.549 1.00 96.75 170 TYR A O 1
ATOM 1302 N N . ALA A 1 171 ? -4.545 8.662 6.125 1.00 97.44 171 ALA A N 1
ATOM 1303 C CA . ALA A 1 171 ? -4.805 9.130 4.772 1.00 97.44 171 ALA A CA 1
ATOM 1304 C C . ALA A 1 171 ? -3.610 9.899 4.204 1.00 97.44 171 ALA A C 1
ATOM 1306 O O . ALA A 1 171 ? -3.171 9.607 3.094 1.00 97.44 171 ALA A O 1
ATOM 1307 N N . ASP A 1 172 ? -3.047 10.826 4.980 1.00 96.56 172 ASP A N 1
ATOM 1308 C CA . ASP A 1 172 ? -1.909 11.637 4.546 1.00 96.56 172 ASP A CA 1
ATOM 1309 C C . ASP A 1 172 ? -0.671 10.776 4.298 1.00 96.56 172 ASP A C 1
ATOM 1311 O O . ASP A 1 172 ? -0.026 10.893 3.255 1.00 96.56 172 ASP A O 1
ATOM 1315 N N . TRP A 1 173 ? -0.380 9.844 5.211 1.00 95.75 173 TRP A N 1
ATOM 1316 C CA . TRP A 1 173 ? 0.736 8.922 5.030 1.00 95.75 173 TRP A CA 1
ATOM 1317 C C . TRP A 1 173 ? 0.523 7.984 3.832 1.00 95.75 173 TRP A C 1
ATOM 1319 O O . TRP A 1 173 ? 1.431 7.810 3.018 1.00 95.75 173 TRP A O 1
ATOM 1329 N N . GLY A 1 174 ? -0.670 7.392 3.697 1.00 96.25 174 GLY A N 1
ATOM 1330 C CA . GLY A 1 174 ? -0.997 6.465 2.610 1.00 96.25 174 GLY A CA 1
ATOM 1331 C C . GLY A 1 174 ? -0.897 7.120 1.232 1.00 96.25 174 GLY A C 1
ATOM 1332 O O . GLY A 1 174 ? -0.267 6.566 0.329 1.00 96.25 174 GLY A O 1
ATOM 1333 N N . GLU A 1 175 ? -1.436 8.331 1.087 1.00 97.38 175 GLU A N 1
ATOM 1334 C CA . GLU A 1 175 ? -1.349 9.113 -0.147 1.00 97.38 175 GLU A CA 1
ATOM 1335 C C . GLU A 1 175 ? 0.096 9.499 -0.484 1.00 97.38 175 GLU A C 1
ATOM 1337 O O . GLU A 1 175 ? 0.533 9.337 -1.629 1.00 97.38 175 GLU A O 1
ATOM 1342 N N . GLU A 1 176 ? 0.868 9.972 0.498 1.00 95.81 176 GLU A N 1
ATOM 1343 C CA . GLU A 1 176 ? 2.274 10.322 0.293 1.00 95.81 176 GLU A CA 1
ATOM 1344 C C . GLU A 1 176 ? 3.072 9.119 -0.232 1.00 95.81 176 GLU A C 1
ATOM 1346 O O . GLU A 1 176 ? 3.820 9.235 -1.211 1.00 95.81 176 GLU A O 1
ATOM 1351 N N . GLN A 1 177 ? 2.901 7.944 0.381 1.00 95.56 177 GLN A N 1
ATOM 1352 C CA . GLN A 1 177 ? 3.612 6.739 -0.044 1.00 95.56 177 GLN A CA 1
ATOM 1353 C C . GLN A 1 177 ? 3.123 6.211 -1.394 1.00 95.56 177 GLN A C 1
ATOM 1355 O O . GLN A 1 177 ? 3.952 5.777 -2.196 1.00 95.56 177 GLN A O 1
ATOM 1360 N N . ALA A 1 178 ? 1.824 6.285 -1.692 1.00 96.69 178 ALA A N 1
ATOM 1361 C CA . ALA A 1 178 ? 1.284 5.891 -2.994 1.00 96.69 178 ALA A CA 1
ATOM 1362 C C . ALA A 1 178 ? 1.848 6.762 -4.130 1.00 96.69 178 ALA A C 1
ATOM 1364 O O . ALA A 1 178 ? 2.244 6.251 -5.182 1.00 96.69 178 ALA A O 1
ATOM 1365 N N . ASN A 1 179 ? 1.969 8.072 -3.900 1.00 96.69 179 ASN A N 1
ATOM 1366 C CA . ASN A 1 179 ? 2.603 8.991 -4.843 1.00 96.69 179 ASN A CA 1
ATOM 1367 C C . ASN A 1 179 ? 4.094 8.673 -5.028 1.00 96.69 179 ASN A C 1
ATOM 1369 O O . ASN A 1 179 ? 4.565 8.530 -6.159 1.00 96.69 179 ASN A O 1
ATOM 1373 N N . LYS A 1 180 ? 4.837 8.478 -3.931 1.00 94.75 180 LYS A N 1
ATOM 1374 C CA . LYS A 1 180 ? 6.258 8.091 -3.989 1.00 94.75 180 LYS A CA 1
ATOM 1375 C C . LYS A 1 180 ? 6.475 6.752 -4.701 1.00 94.75 180 LYS A C 1
ATOM 1377 O O . LYS A 1 180 ? 7.463 6.606 -5.421 1.00 94.75 180 LYS A O 1
ATOM 1382 N N . MET A 1 181 ? 5.560 5.795 -4.536 1.00 95.06 181 MET A N 1
ATOM 1383 C CA . MET A 1 181 ? 5.603 4.497 -5.216 1.00 95.06 181 MET A CA 1
ATOM 1384 C C . MET A 1 181 ? 5.562 4.696 -6.730 1.00 95.06 181 MET A C 1
ATOM 1386 O O . MET A 1 181 ? 6.416 4.165 -7.437 1.00 95.06 181 MET A O 1
ATOM 1390 N N . VAL A 1 182 ? 4.608 5.484 -7.232 1.00 95.94 182 VAL A N 1
ATOM 1391 C CA . VAL A 1 182 ? 4.482 5.753 -8.671 1.00 95.94 182 VAL A CA 1
ATOM 1392 C C . VAL A 1 182 ? 5.725 6.448 -9.213 1.00 95.94 182 VAL A C 1
ATOM 1394 O O . VAL A 1 182 ? 6.275 5.997 -10.216 1.00 95.94 182 VAL A O 1
ATOM 1397 N N . GLU A 1 183 ? 6.222 7.485 -8.539 1.00 94.00 183 GLU A N 1
ATOM 1398 C CA . GLU A 1 183 ? 7.439 8.182 -8.977 1.00 94.00 183 GLU A CA 1
ATOM 1399 C C . GLU A 1 183 ? 8.644 7.239 -9.033 1.00 94.00 183 GLU A C 1
ATOM 1401 O O . GLU A 1 183 ? 9.400 7.220 -10.006 1.00 94.00 183 GLU A O 1
ATOM 1406 N N . ARG A 1 184 ? 8.772 6.350 -8.048 1.00 92.50 184 ARG A N 1
ATOM 1407 C CA . ARG A 1 184 ? 9.796 5.309 -8.057 1.00 92.50 184 ARG A CA 1
ATOM 1408 C C . ARG A 1 184 ? 9.633 4.344 -9.233 1.00 92.50 184 ARG A C 1
ATOM 1410 O O . ARG A 1 184 ? 10.627 4.016 -9.879 1.00 92.50 184 ARG A O 1
ATOM 1417 N N . VAL A 1 185 ? 8.419 3.888 -9.538 1.00 93.81 185 VAL A N 1
ATOM 1418 C CA . VAL A 1 185 ? 8.160 3.000 -10.687 1.00 93.81 185 VAL A CA 1
ATOM 1419 C C . VAL A 1 185 ? 8.480 3.704 -12.006 1.00 93.81 185 VAL A C 1
ATOM 1421 O O . VAL A 1 185 ? 9.113 3.095 -12.868 1.00 93.81 185 VAL A O 1
ATOM 1424 N N . LYS A 1 186 ? 8.163 4.996 -12.154 1.00 94.06 186 LYS A N 1
ATOM 1425 C CA . LYS A 1 186 ? 8.531 5.786 -13.344 1.00 94.06 186 LYS A CA 1
ATOM 1426 C C . LYS A 1 186 ? 10.041 5.817 -13.578 1.00 94.06 186 LYS A C 1
ATOM 1428 O O . LYS A 1 186 ? 10.487 5.727 -14.719 1.00 94.06 186 LYS A O 1
ATOM 1433 N N . THR A 1 187 ? 10.840 5.873 -12.509 1.00 92.12 187 THR A N 1
ATOM 1434 C CA . THR A 1 187 ? 12.313 5.829 -12.611 1.00 92.12 187 THR A CA 1
ATOM 1435 C C . THR A 1 187 ? 12.886 4.442 -12.906 1.00 92.12 187 THR A C 1
ATOM 1437 O O . THR A 1 187 ? 14.075 4.328 -13.199 1.00 92.12 187 THR A O 1
ATOM 1440 N N . SER A 1 188 ? 12.069 3.382 -12.859 1.00 92.94 188 SER A N 1
ATOM 1441 C CA . SER A 1 188 ? 12.539 2.019 -13.129 1.00 92.94 188 SER A CA 1
ATOM 1442 C C . SER A 1 188 ? 12.958 1.812 -14.587 1.00 92.94 188 SER A C 1
ATOM 1444 O O . SER A 1 188 ? 13.783 0.936 -14.835 1.00 92.94 188 SER A O 1
ATOM 1446 N N . VAL A 1 189 ? 12.448 2.628 -15.522 1.00 94.62 189 VAL A N 1
ATOM 1447 C CA . VAL A 1 189 ? 12.725 2.563 -16.966 1.00 94.62 189 VAL A CA 1
ATOM 1448 C C . VAL A 1 189 ? 13.488 3.814 -17.412 1.00 94.62 189 VAL A C 1
ATOM 1450 O O . VAL A 1 189 ? 12.970 4.930 -17.365 1.00 94.62 189 VAL A O 1
ATOM 1453 N N . SER A 1 190 ? 14.724 3.647 -17.888 1.00 94.94 190 SER A N 1
ATOM 1454 C CA . SER A 1 190 ? 15.547 4.770 -18.347 1.00 94.94 190 SER A CA 1
ATOM 1455 C C . SER A 1 190 ? 15.055 5.326 -19.689 1.00 94.94 190 SER A C 1
ATOM 1457 O O . SER A 1 190 ? 14.430 4.613 -20.478 1.00 94.94 190 SER A O 1
ATOM 1459 N N . PRO A 1 191 ? 15.400 6.575 -20.039 1.00 95.00 191 PRO A N 1
ATOM 1460 C CA . PRO A 1 191 ? 15.331 7.035 -21.421 1.00 95.00 191 PRO A CA 1
ATOM 1461 C C . PRO A 1 191 ? 16.156 6.143 -22.359 1.00 95.00 191 PRO A C 1
ATOM 1463 O O . PRO A 1 191 ? 17.136 5.515 -21.941 1.00 95.00 191 PRO A O 1
ATOM 1466 N N . CYS A 1 192 ? 15.786 6.129 -23.640 1.00 95.00 192 CYS A N 1
ATOM 1467 C CA . CYS A 1 192 ? 16.628 5.548 -24.678 1.00 95.00 192 CYS A CA 1
ATOM 1468 C C . CYS A 1 192 ? 17.890 6.387 -24.858 1.00 95.00 192 CYS A C 1
ATOM 1470 O O . CYS A 1 192 ? 17.832 7.573 -25.186 1.00 95.00 192 CYS A O 1
ATOM 1472 N N . THR A 1 193 ? 19.035 5.745 -24.669 1.00 94.31 193 THR A N 1
ATOM 1473 C CA . THR A 1 193 ? 20.366 6.332 -24.815 1.00 94.31 193 THR A CA 1
ATOM 1474 C C . THR A 1 193 ? 21.121 5.587 -25.903 1.00 94.31 193 THR A C 1
ATOM 1476 O O . THR A 1 193 ? 20.897 4.398 -26.129 1.00 94.31 193 THR A O 1
ATOM 1479 N N . GLY A 1 194 ? 21.989 6.278 -26.629 1.00 91.38 194 GLY A N 1
ATOM 1480 C CA . GLY A 1 194 ? 22.713 5.666 -27.730 1.00 91.38 194 GLY A CA 1
ATOM 1481 C C . GLY A 1 194 ? 23.364 6.679 -28.646 1.00 91.38 194 GLY A C 1
ATOM 1482 O O . GLY A 1 194 ? 23.215 7.890 -28.477 1.00 91.38 194 GLY A O 1
ATOM 1483 N N . GLY A 1 195 ? 24.091 6.160 -29.623 1.00 89.75 195 GLY A N 1
ATOM 1484 C CA . GLY A 1 195 ? 24.837 6.964 -30.572 1.00 89.75 195 GLY A CA 1
ATOM 1485 C C . GLY A 1 195 ? 25.535 6.108 -31.611 1.00 89.75 195 GLY A C 1
ATOM 1486 O O . GLY A 1 195 ? 25.517 4.875 -31.551 1.00 89.75 195 GLY A O 1
ATOM 1487 N N . CYS A 1 196 ? 26.146 6.796 -32.563 1.00 89.12 196 CYS A N 1
ATOM 1488 C CA . CYS A 1 196 ? 26.896 6.198 -33.648 1.00 89.12 196 CYS A CA 1
ATOM 1489 C C . CYS A 1 196 ? 28.376 6.512 -33.482 1.00 89.12 196 CYS A C 1
ATOM 1491 O O . CYS A 1 196 ? 28.747 7.591 -33.017 1.00 89.12 196 CYS A O 1
ATOM 1493 N N . ARG A 1 197 ? 29.221 5.554 -33.848 1.00 88.56 197 ARG A N 1
ATOM 1494 C CA . ARG A 1 197 ? 30.669 5.725 -33.905 1.00 88.56 197 ARG A CA 1
ATOM 1495 C C . ARG A 1 197 ? 31.198 5.129 -35.197 1.00 88.56 197 ARG A C 1
ATOM 1497 O O . ARG A 1 197 ? 30.780 4.045 -35.593 1.00 88.56 197 ARG A O 1
ATOM 1504 N N . THR A 1 198 ? 32.145 5.810 -35.824 1.00 89.31 198 THR A N 1
ATOM 1505 C CA . THR A 1 198 ? 32.839 5.283 -37.000 1.00 89.31 198 THR A CA 1
ATOM 1506 C C . THR A 1 198 ? 33.946 4.343 -36.547 1.00 89.31 198 THR A C 1
ATOM 1508 O O . THR A 1 198 ? 34.819 4.737 -35.773 1.00 89.31 198 THR A O 1
ATOM 1511 N N . ILE A 1 199 ? 33.914 3.100 -37.018 1.00 86.19 199 ILE A N 1
ATOM 1512 C CA . ILE A 1 199 ? 34.951 2.100 -36.762 1.00 86.19 199 ILE A CA 1
ATOM 1513 C C . ILE A 1 199 ? 35.728 1.894 -38.062 1.00 86.19 199 ILE A C 1
ATOM 1515 O O . ILE A 1 199 ? 35.136 1.696 -39.126 1.00 86.19 199 ILE A O 1
ATOM 1519 N N . ARG A 1 200 ? 37.064 1.960 -37.976 1.00 82.25 200 ARG A N 1
ATOM 1520 C CA . ARG A 1 200 ? 37.955 1.691 -39.112 1.00 82.25 200 ARG A CA 1
ATOM 1521 C C . ARG A 1 200 ? 37.598 0.320 -39.695 1.00 82.25 200 ARG A C 1
ATOM 1523 O O . ARG A 1 200 ? 37.406 -0.627 -38.942 1.00 82.25 200 ARG A O 1
ATOM 1530 N N . ASP A 1 201 ? 37.437 0.256 -41.011 1.00 84.69 201 ASP A N 1
ATOM 1531 C CA . ASP A 1 201 ? 37.102 -0.957 -41.774 1.00 84.69 201 ASP A CA 1
ATOM 1532 C C . ASP A 1 201 ? 35.666 -1.509 -41.605 1.00 84.69 201 ASP A C 1
ATOM 1534 O O . ASP A 1 201 ? 35.288 -2.419 -42.336 1.00 84.69 201 ASP A O 1
ATOM 1538 N N . MET A 1 202 ? 34.827 -0.938 -40.723 1.00 79.25 202 MET A N 1
ATOM 1539 C CA . MET A 1 202 ? 33.418 -1.357 -40.537 1.00 79.25 202 MET A CA 1
ATOM 1540 C C . MET A 1 202 ? 32.382 -0.259 -40.835 1.00 79.25 202 MET A C 1
ATOM 1542 O O . MET A 1 202 ? 31.189 -0.546 -40.894 1.00 79.25 202 MET A O 1
ATOM 1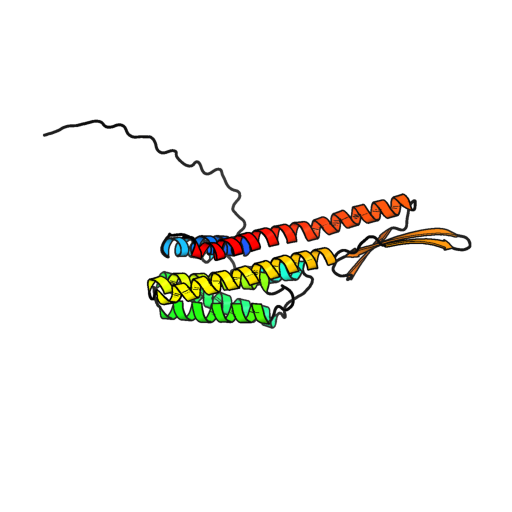546 N N . GLY A 1 203 ? 32.811 0.992 -41.023 1.00 83.25 203 GLY A N 1
ATOM 1547 C CA . GLY A 1 203 ? 31.905 2.120 -41.258 1.00 83.25 203 GLY A CA 1
ATOM 1548 C C . GLY A 1 203 ? 31.239 2.642 -39.978 1.00 83.25 203 GLY A C 1
ATOM 1549 O O . GLY A 1 203 ? 31.783 2.512 -38.879 1.00 83.25 203 GLY A O 1
ATOM 1550 N N . GLU A 1 204 ? 30.087 3.304 -40.119 1.00 86.69 204 GLU A N 1
ATOM 1551 C CA . GLU A 1 204 ? 29.312 3.820 -38.985 1.00 86.69 204 GLU A CA 1
ATOM 1552 C C . GLU A 1 204 ? 28.577 2.674 -38.273 1.00 86.69 204 GLU A C 1
ATOM 1554 O O . GLU A 1 204 ? 27.752 1.982 -38.863 1.00 86.69 204 GLU A O 1
ATOM 1559 N N . VAL A 1 205 ? 28.862 2.493 -36.984 1.00 87.75 205 VAL A N 1
ATOM 1560 C CA . VAL A 1 205 ? 28.186 1.523 -36.121 1.00 87.75 205 VAL A CA 1
ATOM 1561 C C . VAL A 1 205 ? 27.388 2.279 -35.073 1.00 87.75 205 VAL A C 1
ATOM 1563 O O . VAL A 1 205 ? 27.947 3.011 -34.252 1.00 87.75 205 VAL A O 1
ATOM 1566 N N . CYS A 1 206 ? 26.076 2.081 -35.081 1.00 91.75 206 CYS A N 1
ATOM 1567 C CA . CYS A 1 206 ? 25.156 2.701 -34.140 1.00 91.75 206 CYS A CA 1
ATOM 1568 C C . CYS A 1 206 ? 24.619 1.678 -33.141 1.00 91.75 206 CYS A C 1
ATOM 1570 O O . CYS A 1 206 ? 24.450 0.499 -33.451 1.00 91.75 206 CYS A O 1
ATOM 1572 N N . SER A 1 207 ? 24.322 2.142 -31.931 1.00 94.25 207 SER A N 1
ATOM 1573 C CA . SER A 1 207 ? 23.562 1.347 -30.971 1.00 94.25 207 SER A CA 1
ATOM 1574 C C . SER A 1 207 ? 22.726 2.234 -30.066 1.00 94.25 207 SER A C 1
ATOM 1576 O O . SER A 1 207 ? 23.192 3.290 -29.632 1.00 94.25 207 SER A O 1
ATOM 1578 N N . TYR A 1 208 ? 21.517 1.774 -29.763 1.00 96.94 208 TYR A N 1
ATOM 1579 C CA . TYR A 1 208 ? 20.613 2.380 -28.793 1.00 96.94 208 TYR A CA 1
ATOM 1580 C C . TYR A 1 208 ? 20.203 1.350 -27.746 1.00 96.94 208 TYR A C 1
ATOM 1582 O O . TYR A 1 208 ? 20.162 0.149 -28.010 1.00 96.94 208 TYR A O 1
ATOM 1590 N N . SER A 1 209 ? 19.930 1.805 -26.531 1.00 96.56 209 SER A N 1
ATOM 1591 C CA . SER A 1 209 ? 19.455 0.953 -25.448 1.00 96.56 209 SER A CA 1
ATOM 1592 C C . SER A 1 209 ? 18.715 1.746 -24.385 1.00 96.56 209 SER A C 1
ATOM 1594 O O . SER A 1 209 ? 18.973 2.933 -24.186 1.00 96.56 209 SER A O 1
ATOM 1596 N N . PHE A 1 210 ? 17.863 1.055 -23.645 1.00 97.44 210 PHE A N 1
ATOM 1597 C CA . PHE A 1 210 ? 17.344 1.520 -22.366 1.00 97.44 210 PHE A CA 1
ATOM 1598 C C . PHE A 1 210 ? 17.535 0.416 -21.327 1.00 97.44 210 PHE A C 1
ATOM 1600 O O . PHE A 1 210 ? 17.681 -0.765 -21.667 1.00 97.44 210 PHE A O 1
ATOM 1607 N N . THR A 1 211 ? 17.570 0.810 -20.061 1.00 96.19 211 THR A N 1
ATOM 1608 C CA . THR A 1 211 ? 17.547 -0.114 -18.931 1.00 96.19 211 THR A CA 1
ATOM 1609 C C . THR A 1 211 ? 16.182 -0.095 -18.271 1.00 96.19 211 THR A C 1
ATOM 1611 O O . THR A 1 211 ? 15.504 0.932 -18.282 1.00 96.19 211 THR A O 1
ATOM 1614 N N . PHE A 1 212 ? 15.793 -1.215 -17.681 1.00 93.62 212 PHE A N 1
ATOM 1615 C CA . PHE A 1 212 ? 14.561 -1.345 -16.911 1.00 93.62 212 PHE A CA 1
ATOM 1616 C C . PHE A 1 212 ? 14.839 -2.078 -15.592 1.00 93.62 212 PHE A C 1
ATOM 1618 O O . PHE A 1 212 ? 15.988 -2.435 -15.310 1.00 93.62 212 PHE A O 1
ATOM 1625 N N . ASP A 1 213 ? 13.817 -2.206 -14.744 1.00 89.06 213 ASP A N 1
ATOM 1626 C CA . ASP A 1 213 ? 13.908 -2.838 -13.423 1.00 89.06 213 ASP A CA 1
ATOM 1627 C C . ASP A 1 213 ? 15.048 -2.278 -12.569 1.00 89.06 213 ASP A C 1
ATOM 1629 O O . ASP A 1 213 ? 15.846 -3.004 -11.974 1.00 89.06 213 ASP A O 1
ATOM 1633 N N . TYR A 1 214 ? 15.116 -0.945 -12.510 1.00 89.69 214 TYR A N 1
ATOM 1634 C CA . TYR A 1 214 ? 16.114 -0.211 -11.725 1.00 89.69 214 TYR A CA 1
ATOM 1635 C C . TYR A 1 214 ? 17.550 -0.468 -12.193 1.00 89.69 214 TYR A C 1
ATOM 1637 O O . TYR A 1 214 ? 18.488 -0.476 -11.398 1.00 89.69 214 TYR A O 1
ATOM 1645 N N . GLY A 1 215 ? 17.725 -0.681 -13.498 1.00 89.56 215 GLY A N 1
ATOM 1646 C CA . GLY A 1 215 ? 19.035 -0.886 -14.107 1.00 89.56 215 GLY A CA 1
ATOM 1647 C C . GLY A 1 215 ? 19.517 -2.336 -14.104 1.00 89.56 215 GLY A C 1
ATOM 1648 O O . GLY A 1 215 ? 20.622 -2.579 -14.586 1.00 89.56 215 GLY A O 1
ATOM 1649 N N . LYS A 1 216 ? 18.718 -3.281 -13.586 1.00 89.94 216 LYS A N 1
ATOM 1650 C CA . LYS A 1 216 ? 19.058 -4.713 -13.564 1.00 89.94 216 LYS A CA 1
ATOM 1651 C C . LYS A 1 216 ? 19.128 -5.303 -14.968 1.00 89.94 216 LYS A C 1
ATOM 1653 O O . LYS A 1 216 ? 20.031 -6.083 -15.251 1.00 89.94 216 LYS A O 1
ATOM 1658 N N . ASP A 1 217 ? 18.236 -4.857 -15.847 1.00 93.50 217 ASP A N 1
ATOM 1659 C CA . ASP A 1 217 ? 18.123 -5.370 -17.204 1.00 93.50 217 ASP A CA 1
ATOM 1660 C C . ASP A 1 217 ? 18.307 -4.277 -18.256 1.00 93.50 217 ASP A C 1
ATOM 1662 O O . ASP A 1 217 ? 18.131 -3.077 -18.012 1.00 93.50 217 ASP A O 1
ATOM 1666 N N . ARG A 1 218 ? 18.696 -4.698 -19.464 1.00 95.75 218 ARG A N 1
ATOM 1667 C CA . ARG A 1 218 ? 18.980 -3.807 -20.592 1.00 95.75 218 ARG A CA 1
ATOM 1668 C C . ARG A 1 218 ? 18.503 -4.409 -21.900 1.00 95.75 218 ARG A C 1
ATOM 1670 O O . ARG A 1 218 ? 18.885 -5.522 -22.251 1.00 95.75 218 ARG A O 1
ATOM 1677 N N . ARG A 1 219 ? 17.787 -3.610 -22.689 1.00 96.00 219 ARG A N 1
ATOM 1678 C CA . ARG A 1 219 ? 17.450 -3.943 -24.077 1.00 96.00 219 ARG A CA 1
ATOM 1679 C C . ARG A 1 219 ? 18.296 -3.108 -25.031 1.00 96.00 219 ARG A C 1
ATOM 1681 O O . ARG A 1 219 ? 18.400 -1.897 -24.851 1.00 96.00 219 ARG A O 1
ATOM 1688 N N . ARG A 1 220 ? 18.923 -3.750 -26.022 1.00 96.31 220 ARG A N 1
ATOM 1689 C CA . ARG A 1 220 ? 19.832 -3.116 -26.992 1.00 96.31 220 ARG A CA 1
ATOM 1690 C C . ARG A 1 220 ? 19.336 -3.321 -28.423 1.00 96.31 220 ARG A C 1
ATOM 1692 O O . ARG A 1 220 ? 18.863 -4.398 -28.762 1.00 96.31 220 ARG A O 1
ATOM 1699 N N . PHE A 1 221 ? 19.530 -2.293 -29.239 1.00 95.69 221 PHE A N 1
ATOM 1700 C CA . PHE A 1 221 ? 19.197 -2.216 -30.656 1.00 95.69 221 PHE A CA 1
ATOM 1701 C C . PHE A 1 221 ? 20.473 -1.832 -31.409 1.00 95.69 221 PHE A C 1
ATOM 1703 O O . PHE A 1 221 ? 21.091 -0.814 -31.084 1.00 95.69 221 PHE A O 1
ATOM 1710 N N . SER A 1 222 ? 20.914 -2.671 -32.346 1.00 92.81 222 SER A N 1
ATOM 1711 C CA . SER A 1 222 ? 22.189 -2.499 -33.069 1.00 92.81 222 SER A CA 1
ATOM 1712 C C . SER A 1 222 ? 22.116 -2.913 -34.542 1.00 92.81 222 SER A C 1
ATOM 1714 O O . SER A 1 222 ? 23.144 -3.155 -35.168 1.00 92.81 222 SER A O 1
ATOM 1716 N N . THR A 1 223 ? 20.907 -3.053 -35.077 1.00 87.62 223 THR A N 1
ATOM 1717 C CA . THR A 1 223 ? 20.624 -3.466 -36.455 1.00 87.62 223 THR A CA 1
ATOM 1718 C C . THR A 1 223 ? 19.651 -2.476 -37.078 1.00 87.62 223 THR A C 1
ATOM 1720 O O . THR A 1 223 ? 18.723 -2.045 -36.402 1.00 87.62 223 THR A O 1
ATOM 1723 N N . GLY A 1 224 ? 19.853 -2.132 -38.351 1.00 87.56 224 GLY A N 1
ATOM 1724 C CA . GLY A 1 224 ? 19.030 -1.153 -39.068 1.00 87.56 224 GLY A CA 1
ATOM 1725 C C . GLY A 1 224 ? 19.667 0.235 -39.148 1.00 87.56 224 GLY A C 1
ATOM 1726 O O . GLY A 1 224 ? 20.825 0.440 -38.774 1.00 87.56 224 GLY A O 1
ATOM 1727 N N . SER A 1 225 ? 18.915 1.201 -39.673 1.00 89.44 225 SER A N 1
ATOM 1728 C CA . SER A 1 225 ? 19.375 2.596 -39.763 1.00 89.44 225 SER A CA 1
ATOM 1729 C C . SER A 1 225 ? 19.346 3.300 -38.399 1.00 89.44 225 SER A C 1
ATOM 1731 O O . SER A 1 225 ? 18.608 2.910 -37.495 1.00 89.44 225 SER A O 1
ATOM 1733 N N . ARG A 1 226 ? 20.107 4.394 -38.232 1.00 90.25 226 ARG A N 1
ATOM 1734 C CA . ARG A 1 226 ? 20.105 5.195 -36.989 1.00 90.25 226 ARG A CA 1
ATOM 1735 C C . ARG A 1 226 ? 18.691 5.580 -36.533 1.00 90.25 226 ARG A C 1
ATOM 1737 O O . ARG A 1 226 ? 18.372 5.454 -35.352 1.00 90.25 226 ARG A O 1
ATOM 1744 N N . ASN A 1 227 ? 17.866 6.056 -37.466 1.00 91.94 227 ASN A N 1
ATOM 1745 C CA . ASN A 1 227 ? 16.502 6.501 -37.176 1.00 91.94 227 ASN A CA 1
ATOM 1746 C C . ASN A 1 227 ? 15.596 5.326 -36.797 1.00 91.94 227 ASN A C 1
ATOM 1748 O O . ASN A 1 227 ? 14.807 5.438 -35.864 1.00 91.94 227 ASN A O 1
ATOM 1752 N N . GLU A 1 228 ? 15.748 4.194 -37.484 1.00 93.44 228 GLU A N 1
ATOM 1753 C CA . GLU A 1 228 ? 15.025 2.957 -37.192 1.00 93.44 228 GLU A CA 1
ATOM 1754 C C . GLU A 1 228 ? 15.361 2.430 -35.795 1.00 93.44 228 GLU A C 1
ATOM 1756 O O . GLU A 1 228 ? 14.452 2.240 -34.995 1.00 93.44 228 GLU A O 1
ATOM 1761 N N . MET A 1 229 ? 16.646 2.335 -35.434 1.00 94.62 229 MET A N 1
ATOM 1762 C CA . MET A 1 229 ? 17.054 1.884 -34.098 1.00 94.62 229 MET A CA 1
ATOM 1763 C C . MET A 1 229 ? 16.571 2.804 -32.974 1.00 94.62 229 MET A C 1
ATOM 1765 O O . MET A 1 229 ? 16.187 2.320 -31.908 1.00 94.62 229 MET A O 1
ATOM 1769 N N . LYS A 1 230 ? 16.599 4.132 -33.168 1.00 94.50 230 LYS A N 1
ATOM 1770 C CA . LYS A 1 230 ? 16.079 5.064 -32.155 1.00 94.50 230 LYS A CA 1
ATOM 1771 C C . LYS A 1 230 ? 14.571 4.891 -31.980 1.00 94.50 230 LYS A C 1
ATOM 1773 O O . LYS A 1 230 ? 14.117 4.817 -30.840 1.00 94.50 230 LYS A O 1
ATOM 1778 N N . ARG A 1 231 ? 13.830 4.790 -33.088 1.00 95.81 231 ARG A N 1
ATOM 1779 C CA . ARG A 1 231 ? 12.381 4.560 -33.090 1.00 95.81 231 ARG A CA 1
ATOM 1780 C C . ARG A 1 231 ? 12.028 3.246 -32.392 1.00 95.81 231 ARG A C 1
ATOM 1782 O O . ARG A 1 231 ? 11.223 3.260 -31.472 1.00 95.81 231 ARG A O 1
ATOM 1789 N N . GLU A 1 232 ? 12.675 2.142 -32.760 1.00 96.62 232 GLU A N 1
ATOM 1790 C CA . GLU A 1 232 ? 12.448 0.832 -32.134 1.00 96.62 232 GLU A CA 1
ATOM 1791 C C . GLU A 1 232 ? 12.782 0.832 -30.641 1.00 96.62 232 GLU A C 1
ATOM 1793 O O . GLU A 1 232 ? 12.059 0.237 -29.842 1.00 96.62 232 GLU A O 1
ATOM 1798 N N . CYS A 1 233 ? 13.855 1.528 -30.248 1.00 97.19 233 CYS A N 1
ATOM 1799 C CA . CYS A 1 233 ? 14.183 1.708 -28.841 1.00 97.19 233 CYS A CA 1
ATOM 1800 C C . CYS A 1 233 ? 13.054 2.435 -28.105 1.00 97.19 233 CYS A C 1
ATOM 1802 O O . CYS A 1 233 ? 12.616 1.963 -27.056 1.00 97.19 233 CYS A O 1
ATOM 1804 N N . ASP A 1 234 ? 12.580 3.563 -28.640 1.00 97.00 234 ASP A N 1
ATOM 1805 C CA . ASP A 1 234 ? 11.530 4.365 -28.009 1.00 97.00 234 ASP A CA 1
ATOM 1806 C C . ASP A 1 234 ? 10.199 3.611 -27.923 1.00 97.00 234 ASP A C 1
ATOM 1808 O O . ASP A 1 234 ? 9.548 3.656 -26.879 1.00 97.00 234 ASP A O 1
ATOM 1812 N N . GLU A 1 235 ? 9.821 2.888 -28.979 1.00 97.12 235 GLU A N 1
ATOM 1813 C CA . GLU A 1 235 ? 8.618 2.050 -29.018 1.00 97.12 235 GLU A CA 1
ATOM 1814 C C . GLU A 1 235 ? 8.694 0.927 -27.982 1.00 97.12 235 GLU A C 1
ATOM 1816 O O . GLU A 1 235 ? 7.789 0.774 -27.161 1.00 97.12 235 GLU A O 1
ATOM 1821 N N . ALA A 1 236 ? 9.803 0.184 -27.949 1.00 96.50 236 ALA A N 1
ATOM 1822 C CA . ALA A 1 236 ? 10.000 -0.860 -26.953 1.00 96.50 236 ALA A CA 1
ATOM 1823 C C . ALA A 1 236 ? 9.992 -0.290 -25.530 1.00 96.50 236 ALA A C 1
ATOM 1825 O O . ALA A 1 236 ? 9.346 -0.852 -24.649 1.00 96.50 236 ALA A O 1
ATOM 1826 N N . ARG A 1 237 ? 10.669 0.841 -25.298 1.00 96.25 237 ARG A N 1
ATOM 1827 C CA . ARG A 1 237 ? 10.675 1.530 -24.002 1.00 96.25 237 ARG A CA 1
ATOM 1828 C C . ARG A 1 237 ? 9.266 1.928 -23.577 1.00 96.25 237 ARG A C 1
ATOM 1830 O O . ARG A 1 237 ? 8.929 1.750 -22.413 1.00 96.25 237 ARG A O 1
ATOM 1837 N N . ALA A 1 238 ? 8.466 2.480 -24.489 1.00 96.62 238 ALA A N 1
ATOM 1838 C CA . ALA A 1 238 ? 7.101 2.904 -24.198 1.00 96.62 238 ALA A CA 1
ATOM 1839 C C . ALA A 1 238 ? 6.225 1.726 -23.753 1.00 96.62 238 ALA A C 1
ATOM 1841 O O . ALA A 1 238 ? 5.469 1.877 -22.798 1.00 96.62 238 ALA A O 1
ATOM 1842 N N . ILE A 1 239 ? 6.384 0.553 -24.374 1.00 95.25 239 ILE A N 1
ATOM 1843 C CA . ILE A 1 239 ? 5.695 -0.678 -23.958 1.00 95.25 239 ILE A CA 1
ATOM 1844 C C . ILE A 1 239 ? 6.069 -1.033 -22.512 1.00 95.25 239 ILE A C 1
ATOM 1846 O O . ILE A 1 239 ? 5.194 -1.063 -21.654 1.00 95.25 239 ILE A O 1
ATOM 1850 N N . TYR A 1 240 ? 7.365 -1.178 -22.200 1.00 93.44 240 TYR A N 1
ATOM 1851 C CA . TYR A 1 240 ? 7.802 -1.494 -20.828 1.00 93.44 240 TYR A CA 1
ATOM 1852 C C . TYR A 1 240 ? 7.382 -0.437 -19.806 1.00 93.44 240 TYR A C 1
ATOM 1854 O O . TYR A 1 240 ? 7.016 -0.771 -18.681 1.00 93.44 240 TYR A O 1
ATOM 1862 N N . TYR A 1 241 ? 7.459 0.842 -20.174 1.00 94.50 241 TYR A N 1
ATOM 1863 C CA . TYR A 1 241 ? 7.041 1.933 -19.306 1.00 94.50 241 TYR A CA 1
ATOM 1864 C C . TYR A 1 241 ? 5.548 1.820 -18.986 1.00 94.50 241 TYR A C 1
ATOM 1866 O O . TYR A 1 241 ? 5.183 1.832 -17.816 1.00 94.50 241 TYR A O 1
ATOM 1874 N N . ASN A 1 242 ? 4.697 1.642 -19.997 1.00 95.06 242 ASN A N 1
ATOM 1875 C CA . ASN A 1 242 ? 3.250 1.535 -19.816 1.00 95.06 242 ASN A CA 1
ATOM 1876 C C . ASN A 1 242 ? 2.858 0.277 -19.028 1.00 95.06 242 ASN A C 1
ATOM 1878 O O . ASN A 1 242 ? 2.010 0.363 -18.141 1.00 95.06 242 ASN A O 1
ATOM 1882 N N . ASP A 1 243 ? 3.518 -0.855 -19.280 1.00 93.44 243 ASP A N 1
ATOM 1883 C CA . ASP A 1 243 ? 3.264 -2.124 -18.583 1.00 93.44 243 ASP A CA 1
ATOM 1884 C C . ASP A 1 243 ? 3.614 -2.063 -17.086 1.00 93.44 243 ASP A C 1
ATOM 1886 O O . ASP A 1 243 ? 3.077 -2.827 -16.285 1.00 93.44 243 ASP A O 1
ATOM 1890 N N . ARG A 1 244 ? 4.504 -1.148 -16.680 1.00 91.62 244 ARG A N 1
ATOM 1891 C CA . ARG A 1 244 ? 4.917 -0.977 -15.276 1.00 91.62 244 ARG A CA 1
ATOM 1892 C C . ARG A 1 244 ? 4.201 0.185 -14.597 1.00 91.62 244 ARG A C 1
ATOM 1894 O O . ARG A 1 244 ? 3.722 0.038 -13.473 1.00 91.62 244 ARG A O 1
ATOM 1901 N N . VAL A 1 245 ? 4.126 1.332 -15.267 1.00 93.44 245 VAL A N 1
ATOM 1902 C CA . VAL A 1 245 ? 3.624 2.587 -14.697 1.00 93.44 245 VAL A CA 1
ATOM 1903 C C . VAL A 1 245 ? 2.103 2.602 -14.636 1.00 93.44 245 VAL A C 1
ATOM 1905 O O . VAL A 1 245 ? 1.577 2.921 -13.574 1.00 93.44 245 VAL A O 1
ATOM 1908 N N . ASN A 1 246 ? 1.388 2.179 -15.685 1.00 94.94 246 ASN A N 1
ATOM 1909 C CA . ASN A 1 246 ? -0.079 2.243 -15.681 1.00 94.94 246 ASN A CA 1
ATOM 1910 C C . ASN A 1 246 ? -0.695 1.398 -14.549 1.00 94.94 246 ASN A C 1
ATOM 1912 O O . ASN A 1 246 ? -1.577 1.898 -13.849 1.00 94.94 246 ASN A O 1
ATOM 1916 N N . PRO A 1 247 ? -0.229 0.158 -14.279 1.00 94.06 247 PRO A N 1
ATOM 1917 C CA . PRO A 1 247 ? -0.723 -0.597 -13.130 1.00 94.06 247 PRO A CA 1
ATOM 1918 C C . PRO A 1 247 ? -0.399 0.058 -11.781 1.00 94.06 247 PRO A C 1
ATOM 1920 O O . PRO A 1 247 ? -1.195 -0.045 -10.853 1.00 94.06 247 PRO A O 1
ATOM 1923 N N . ALA A 1 248 ? 0.757 0.719 -11.651 1.00 95.19 248 ALA A N 1
ATOM 1924 C CA . ALA A 1 248 ? 1.125 1.432 -10.428 1.00 95.19 248 ALA A CA 1
ATOM 1925 C C . ALA A 1 248 ? 0.274 2.695 -10.219 1.00 95.19 248 ALA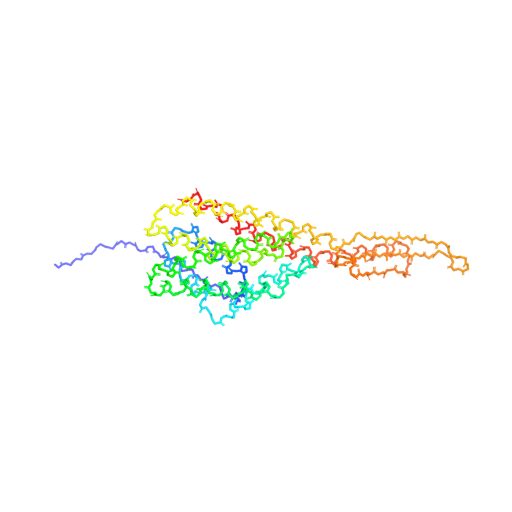 A C 1
ATOM 1927 O O . ALA A 1 248 ? -0.124 2.977 -9.093 1.00 95.19 248 ALA A O 1
ATOM 1928 N N . GLU A 1 249 ? -0.039 3.429 -11.290 1.00 96.69 249 GLU A N 1
ATOM 1929 C CA . GLU A 1 249 ? -0.942 4.583 -11.249 1.00 96.69 249 GLU A CA 1
ATOM 1930 C C . GLU A 1 249 ? -2.366 4.164 -10.890 1.00 96.69 249 GLU A C 1
ATOM 1932 O O . GLU A 1 249 ? -2.958 4.763 -9.997 1.00 96.69 249 GLU A O 1
ATOM 1937 N N . LYS A 1 250 ? -2.874 3.072 -11.478 1.00 95.88 250 LYS A N 1
ATOM 1938 C CA . LYS A 1 250 ? -4.178 2.511 -11.101 1.00 95.88 250 LYS A CA 1
ATOM 1939 C C . LYS A 1 250 ? -4.227 2.144 -9.615 1.00 95.88 250 LYS A C 1
ATOM 1941 O O . LYS A 1 250 ? -5.189 2.479 -8.933 1.00 95.88 250 LYS A O 1
ATOM 1946 N N . LEU A 1 251 ? -3.187 1.479 -9.105 1.00 95.31 251 LEU A N 1
ATOM 1947 C CA . LEU A 1 251 ? -3.109 1.126 -7.687 1.00 95.31 251 LEU A CA 1
ATOM 1948 C C . LEU A 1 251 ? -3.042 2.370 -6.789 1.00 95.31 251 LEU A C 1
ATOM 1950 O O . LEU A 1 251 ? -3.731 2.427 -5.774 1.00 95.31 251 LEU A O 1
ATOM 1954 N N . ARG A 1 252 ? -2.246 3.379 -7.167 1.00 97.31 252 ARG A N 1
ATOM 1955 C CA . ARG A 1 252 ? -2.203 4.670 -6.467 1.00 97.31 252 ARG A CA 1
ATOM 1956 C C . ARG A 1 252 ? -3.596 5.285 -6.384 1.00 97.31 252 ARG A C 1
ATOM 1958 O O . ARG A 1 252 ? -3.974 5.731 -5.309 1.00 97.31 252 ARG A O 1
ATOM 1965 N N . ASP A 1 253 ? -4.344 5.303 -7.480 1.00 97.88 253 ASP A N 1
ATOM 1966 C CA . ASP A 1 253 ? -5.665 5.932 -7.520 1.00 97.88 253 ASP A CA 1
ATOM 1967 C C . ASP A 1 253 ? -6.671 5.218 -6.601 1.00 97.88 253 ASP A C 1
ATOM 1969 O O . ASP A 1 253 ? -7.435 5.879 -5.898 1.00 97.88 253 ASP A O 1
ATOM 1973 N N . GLU A 1 254 ? -6.623 3.886 -6.519 1.00 95.94 254 GLU A N 1
ATOM 1974 C CA . GLU A 1 254 ? -7.441 3.116 -5.568 1.00 95.94 254 GLU A CA 1
ATOM 1975 C C . GLU A 1 254 ? -7.017 3.357 -4.107 1.00 95.94 254 GLU A C 1
ATOM 1977 O O . GLU A 1 254 ? -7.870 3.506 -3.231 1.00 95.94 254 GLU A O 1
ATOM 1982 N N . ILE A 1 255 ? -5.713 3.467 -3.825 1.00 96.88 255 ILE A N 1
ATOM 1983 C CA . ILE A 1 255 ? -5.223 3.827 -2.483 1.00 96.88 255 ILE A CA 1
ATOM 1984 C C . ILE A 1 255 ? -5.679 5.241 -2.108 1.00 96.88 255 ILE A C 1
ATOM 1986 O O . ILE A 1 255 ? -6.205 5.443 -1.016 1.00 96.88 255 ILE A O 1
ATOM 1990 N N . ILE A 1 256 ? -5.546 6.212 -3.015 1.00 97.94 256 ILE A N 1
ATOM 1991 C CA . ILE A 1 256 ? -6.010 7.590 -2.804 1.00 97.94 256 ILE A CA 1
ATOM 1992 C C . ILE A 1 256 ? -7.522 7.619 -2.574 1.00 97.94 256 ILE A C 1
ATOM 1994 O O . ILE A 1 256 ? -7.999 8.366 -1.720 1.00 97.94 256 ILE A O 1
ATOM 1998 N N . HIS A 1 257 ? -8.287 6.793 -3.288 1.00 95.94 257 HIS A N 1
ATOM 1999 C CA . HIS A 1 257 ? -9.716 6.654 -3.041 1.00 95.94 257 HIS A CA 1
ATOM 2000 C C . HIS A 1 257 ? -9.997 6.207 -1.598 1.00 95.94 257 HIS A C 1
ATOM 2002 O O . HIS A 1 257 ? -10.791 6.854 -0.918 1.00 95.94 257 HIS A O 1
ATOM 2008 N N . ILE A 1 258 ? -9.295 5.186 -1.096 1.00 94.19 258 ILE A N 1
ATOM 2009 C CA . ILE A 1 258 ? -9.397 4.743 0.306 1.00 94.19 258 ILE A CA 1
ATOM 2010 C C . ILE A 1 258 ? -9.020 5.870 1.280 1.00 94.19 258 ILE A C 1
ATOM 2012 O O . ILE A 1 258 ? -9.758 6.137 2.229 1.00 94.19 258 ILE A O 1
ATOM 2016 N N . CYS A 1 259 ? -7.917 6.579 1.030 1.00 96.62 259 CYS A N 1
ATOM 2017 C CA . CYS A 1 259 ? -7.495 7.716 1.851 1.00 96.62 259 CYS A CA 1
ATOM 2018 C C . CYS A 1 259 ? -8.566 8.820 1.894 1.00 96.62 259 CYS A C 1
ATOM 2020 O O . CYS A 1 259 ? -8.837 9.386 2.952 1.00 96.62 259 CYS A O 1
ATOM 2022 N N . ASN A 1 260 ? -9.226 9.100 0.769 1.00 95.25 260 ASN A N 1
ATOM 2023 C CA . ASN A 1 260 ? -10.313 10.076 0.704 1.00 95.25 260 ASN A CA 1
ATOM 2024 C C . ASN A 1 260 ? -11.555 9.627 1.480 1.00 95.25 260 ASN A C 1
ATOM 2026 O O . ASN A 1 260 ? -12.198 10.469 2.110 1.00 95.25 260 ASN A O 1
ATOM 2030 N N . LEU A 1 261 ? -11.863 8.323 1.496 1.00 91.88 261 LEU A N 1
ATOM 2031 C CA . LEU A 1 261 ? -12.896 7.785 2.382 1.00 91.88 261 LEU A CA 1
ATOM 2032 C C . LEU A 1 261 ? -12.524 8.096 3.834 1.00 91.88 261 LEU A C 1
ATOM 2034 O O . LEU A 1 261 ? -13.288 8.778 4.508 1.00 91.88 261 LEU A O 1
ATOM 2038 N N . TRP A 1 262 ? -11.325 7.738 4.297 1.00 93.94 262 TRP A N 1
ATOM 2039 C CA . TRP A 1 262 ? -10.908 8.032 5.675 1.00 93.94 262 TRP A CA 1
ATOM 2040 C C . TRP A 1 262 ? -11.026 9.522 6.030 1.00 93.94 262 TRP A C 1
ATOM 2042 O O . TRP A 1 262 ? -11.568 9.855 7.083 1.00 93.94 262 TRP A O 1
ATOM 2052 N N . ARG A 1 263 ? -10.621 10.436 5.136 1.00 94.25 263 ARG A N 1
ATOM 2053 C CA . ARG A 1 263 ? -10.772 11.889 5.356 1.00 94.25 263 ARG A CA 1
ATOM 2054 C C . ARG A 1 263 ? -12.225 12.352 5.466 1.00 94.25 263 ARG A C 1
ATOM 2056 O O . ARG A 1 263 ? -12.499 13.306 6.191 1.00 94.25 263 ARG A O 1
ATOM 2063 N N . SER A 1 264 ? -13.156 11.695 4.775 1.00 90.19 264 SER A N 1
ATOM 2064 C CA . SER A 1 264 ? -14.581 12.051 4.819 1.00 90.19 264 SER A CA 1
ATOM 2065 C C . SER A 1 264 ? -15.272 11.706 6.139 1.00 90.19 264 SER A C 1
ATOM 2067 O O . SER A 1 264 ? -16.393 12.161 6.363 1.00 90.19 264 SER A O 1
ATOM 2069 N N . PHE A 1 265 ? -14.611 10.978 7.047 1.00 83.25 265 PHE A N 1
ATOM 2070 C CA . PHE A 1 265 ? -15.162 10.670 8.368 1.00 83.25 265 PHE A CA 1
ATOM 2071 C C . PHE A 1 265 ? -15.622 11.930 9.128 1.00 83.25 265 PHE A C 1
ATOM 2073 O O . PHE A 1 265 ? -16.633 11.890 9.814 1.00 83.25 265 PHE A O 1
ATOM 2080 N N . ASN A 1 266 ? -14.949 13.070 8.932 1.00 64.44 266 ASN A N 1
ATOM 2081 C CA . ASN A 1 266 ? -15.283 14.340 9.593 1.00 64.44 266 ASN A CA 1
ATOM 2082 C C . ASN A 1 266 ? -16.436 15.120 8.925 1.00 64.44 266 ASN A C 1
ATOM 2084 O O . ASN A 1 266 ? -16.747 16.231 9.351 1.00 64.44 266 ASN A O 1
ATOM 2088 N N . THR A 1 267 ? -17.008 14.608 7.830 1.00 52.53 267 THR A N 1
ATOM 2089 C CA . THR A 1 267 ? -18.051 15.300 7.043 1.00 52.53 267 THR A CA 1
ATOM 2090 C C . THR A 1 267 ? -19.451 14.706 7.203 1.00 52.53 267 THR A C 1
ATOM 2092 O O . THR A 1 267 ? -20.388 15.204 6.577 1.00 52.53 267 THR A O 1
ATOM 2095 N N . VAL A 1 268 ? -19.593 13.672 8.037 1.00 43.84 268 VAL A N 1
ATOM 2096 C CA . VAL A 1 268 ? -20.846 12.957 8.333 1.00 43.84 268 VAL A CA 1
ATOM 2097 C C . VAL A 1 268 ? -21.209 13.158 9.798 1.00 43.84 268 VAL A C 1
ATOM 2099 O O . VAL A 1 268 ? -22.403 13.417 10.064 1.00 43.84 268 VAL A O 1
#

Foldseek 3Di:
DDDDDDDDDDDDDDPDDDDDDPDDQALLNLLQLLLLVLQDPDPCVVSLVSCCVNVVPPDPQLVRLLCLLVVLCVLLLHDDDPVLSVVLSVLLVQLSVLVNCCSVPVDVVSLVSNLVSLVVSLVVLLVSPPALSSLRNNSNSLSSNLSSLSNVCVVPVVSVVVSLVSLLVSLVSNLVSLVSSLVSSLQQKAQKDWDWDQDVPPGIWIKIKIGGSNRPDMDMDTDDDPVVRNVVRVVVSVVSSCVSNVVSVVVSVSSNVSSVSSNCSVVD

Secondary structure (DSSP, 8-state):
---------PPPPP-----PPPPP--HHHHHHHHHHHHHSSS-HHHHHHHHHHHHSSS--HHHHHHHHHHHHHHHHT----HHHHHHHHHHHHHHHHHHHHHHHH--HHHHHHHHHHHHHHHHHHHHH-SSSTTHHHHHHHHHHHHHHHHHHHTT-TTHHHHHHHHHHHHHHHHHHHHHHHHHHHHTTSPPPEEEEEEETTTEEEEEEEEEEGGGTEEEEE-SS-HHHHHHHHHHHHHHHHHHHHHHHHHHHHHHHHHHHHHHHGGG-

Radius of gyration: 25.68 Å; chains: 1; bounding box: 106×35×68 Å

pLDDT: mean 82.74, std 19.76, range [26.53, 97.94]